Protein AF-0000000073560330 (afdb_homodimer)

pLDDT: mean 79.58, std 30.16, range [17.73, 98.88]

Solvent-accessible surface area (backbone atoms only — not comparable to full-atom values): 17113 Å² total; per-residue (Å²): 110,76,51,64,74,66,41,52,84,37,53,47,64,34,38,37,33,46,92,89,65,55,64,32,81,33,33,31,33,45,18,57,46,17,41,61,26,34,35,42,52,85,64,50,92,76,46,78,88,30,40,69,85,48,67,44,77,39,22,12,66,77,69,50,78,43,80,28,50,29,31,50,36,36,35,42,41,80,80,50,70,45,81,44,73,29,30,46,33,90,68,66,30,46,48,66,44,48,26,39,44,8,19,68,78,48,50,82,60,79,60,46,85,82,60,60,69,76,63,74,77,66,83,83,80,77,88,78,80,82,84,84,82,83,83,82,75,86,37,82,31,59,46,18,33,49,15,38,57,111,46,44,19,68,66,41,53,83,36,52,47,63,35,37,36,32,45,93,89,66,55,66,32,80,34,33,31,33,43,17,57,54,29,62,62,26,35,34,43,52,84,63,49,92,76,46,78,88,30,41,68,85,48,66,45,81,47,12,14,54,76,63,50,77,44,81,28,50,30,30,51,36,36,36,43,41,81,79,48,70,46,81,43,74,29,29,47,32,91,69,65,46,34,42,66,43,48,27,40,44,8,18,69,76,48,50,80,59,79,59,46,78,82,61,60,68,76,69,74,74,68,77,79,75,74,85,72,76,78,77,80,77,73,78,81,75,82,79,80,76,81,78,77,75,82,72,82,123

Secondary structure (DSSP, 8-state):
-PPPGGGGGGEEEEEEE-TTS-EEEEEEEE-TT-SS-EEEGGGTT--TTTEEEEEEEEE-TT--EEEEEEEEEEEEESS-EEEEEEEEES--SSTT--EEE-HHHHTT--S-TT-------PSPPP-----------------B-----/-PPPGGGGGGEEEEEEE-TTS-EEEEEEEE-TT-SS-EEEGGGTT--TTTEEEEEEEEE-TT--EEEEEEEEEEEEESS-EEEEEEEEES--SSTT--EEE-HHHHTT--S-TT--------S--------------------------

Nearest PDB structures (foldseek):
  6w6r-assembly1_A  TM=6.926E-01  e=2.715E-03  Human T-cell leukemia virus type I
  1fmb-assembly1_A  TM=6.866E-01  e=6.227E-03  Equine infectious anemia virus
  4ydg-assembly1_A  TM=6.290E-01  e=8.212E-03  Human T-cell lymphotrophic virus type 1 (strain ATK)
  4ydg-assembly1_B  TM=5.658E-01  e=3.388E-03  Human T-cell lymphotrophic virus type 1 (strain ATK)
  6w6r-assembly1_A  TM=6.926E-01  e=8.439E-04  Human T-cell leukemia virus type I

Sequence (298 aa):
MKAPSTYEPFLTDGIISVADGQSAPVRILRDTGAAQSFTLCELLPLSEKTATGSSVLVQGIEMGFIRVPLHRIFLKSDLVCGDVVVGVRSSFPIPSVNFILGNDIAGPKVWSRGEVLPEVIAAPPVPVGMDDGGQKFPDVFPASVVTREMKAPSTYEPFLTDGIISVADGQSAPVRILRDTGAAQSFTLCELLPLSEKTATGSSVLVQGIEMGFIRVPLHRIFLKSDLVCGDVVVGVRSSFPIPSVNFILGNDIAGPKVWSRGEVLPEVIAAPPVPVGMDDGGQKFPDVFPASVVTRE

Structure (mmCIF, N/CA/C/O backbone):
data_AF-0000000073560330-model_v1
#
loop_
_entity.id
_entity.type
_entity.pdbx_description
1 polymer 'Peptidase A2 domain-containing protein'
#
loop_
_atom_site.group_PDB
_atom_site.id
_atom_site.type_symbol
_atom_site.label_atom_id
_atom_site.label_alt_id
_atom_site.label_comp_id
_atom_site.label_asym_id
_atom_site.label_entity_id
_atom_site.label_seq_id
_atom_site.pdbx_PDB_ins_code
_atom_site.Cartn_x
_atom_site.Cartn_y
_atom_site.Cartn_z
_atom_site.occupancy
_atom_site.B_iso_or_equiv
_atom_site.auth_seq_id
_atom_site.auth_comp_id
_atom_site.auth_asym_id
_atom_site.auth_atom_id
_atom_site.pdbx_PDB_model_num
ATOM 1 N N . MET A 1 1 ? -5.074 0.939 -20.109 1 78.06 1 MET A N 1
ATOM 2 C CA . MET A 1 1 ? -4.719 2.168 -19.406 1 78.06 1 MET A CA 1
ATOM 3 C C . MET A 1 1 ? -3.463 1.967 -18.562 1 78.06 1 MET A C 1
ATOM 5 O O . MET A 1 1 ? -3.217 0.871 -18.062 1 78.06 1 MET A O 1
ATOM 9 N N . LYS A 1 2 ? -2.564 3.096 -18.531 1 89.81 2 LYS A N 1
ATOM 10 C CA . LYS A 1 2 ? -1.292 3.037 -17.812 1 89.81 2 LYS A CA 1
ATOM 11 C C . LYS A 1 2 ? -1.466 3.416 -16.344 1 89.81 2 LYS A C 1
ATOM 13 O O . LYS A 1 2 ? -2.318 4.242 -16.016 1 89.81 2 LYS A O 1
ATOM 18 N N . ALA A 1 3 ? -0.654 2.816 -15.516 1 90.69 3 ALA A N 1
ATOM 19 C CA . ALA A 1 3 ? -0.646 3.209 -14.109 1 90.69 3 ALA A CA 1
ATOM 20 C C . ALA A 1 3 ? -0.274 4.68 -13.953 1 90.69 3 ALA A C 1
ATOM 22 O O . ALA A 1 3 ? 0.567 5.199 -14.695 1 90.69 3 ALA A O 1
ATOM 23 N N . PRO A 1 4 ? -0.898 5.379 -13.008 1 93.06 4 PRO A N 1
ATOM 24 C CA . PRO A 1 4 ? -0.469 6.75 -12.734 1 93.06 4 PRO A CA 1
ATOM 25 C C . PRO A 1 4 ? 1.038 6.867 -12.516 1 93.06 4 PRO A C 1
ATOM 27 O O . PRO A 1 4 ? 1.653 5.965 -11.945 1 93.06 4 PRO A O 1
ATOM 30 N N . SER A 1 5 ? 1.629 7.957 -12.938 1 94.62 5 SER A N 1
ATOM 31 C CA . SER A 1 5 ? 3.07 8.18 -12.883 1 94.62 5 SER A CA 1
ATOM 32 C C . SER A 1 5 ? 3.588 8.109 -11.445 1 94.62 5 SER A C 1
ATOM 34 O O . SER A 1 5 ? 4.77 7.836 -11.227 1 94.62 5 SER A O 1
ATOM 36 N N . THR A 1 6 ? 2.756 8.273 -10.492 1 95.38 6 THR A N 1
ATOM 37 C CA . THR A 1 6 ? 3.135 8.281 -9.086 1 95.38 6 THR A CA 1
ATOM 38 C C . THR A 1 6 ? 3.643 6.91 -8.656 1 95.38 6 THR A C 1
ATOM 40 O O . THR A 1 6 ? 4.344 6.789 -7.648 1 95.38 6 THR A O 1
ATOM 43 N N . TYR A 1 7 ? 3.334 5.891 -9.445 1 97.56 7 TYR A N 1
ATOM 44 C CA . TYR A 1 7 ? 3.744 4.535 -9.102 1 97.56 7 TYR A CA 1
ATOM 45 C C . TYR A 1 7 ? 5.016 4.145 -9.852 1 97.56 7 TYR A C 1
ATOM 47 O O . TYR A 1 7 ? 5.633 3.123 -9.547 1 97.56 7 TYR A O 1
ATOM 55 N N . GLU A 1 8 ? 5.492 4.938 -10.773 1 97.12 8 GLU A N 1
ATOM 56 C CA . GLU A 1 8 ? 6.492 4.57 -11.773 1 97.12 8 GLU A CA 1
ATOM 57 C C . GLU A 1 8 ? 7.773 4.07 -11.117 1 97.12 8 GLU A C 1
ATOM 59 O O . GLU A 1 8 ? 8.344 3.062 -11.547 1 97.12 8 GLU A O 1
ATOM 64 N N . PRO A 1 9 ? 8.25 4.688 -10.031 1 96.25 9 PRO A N 1
ATOM 65 C CA . PRO A 1 9 ? 9.516 4.246 -9.438 1 96.25 9 PRO A CA 1
ATOM 66 C C . PRO A 1 9 ? 9.43 2.83 -8.867 1 96.25 9 PRO A C 1
ATOM 68 O O . PRO A 1 9 ? 10.461 2.223 -8.562 1 96.25 9 PRO A O 1
ATOM 71 N N . PHE A 1 10 ? 8.25 2.32 -8.734 1 97.44 10 PHE A N 1
ATOM 72 C CA . PHE A 1 10 ? 8.094 1.069 -8 1 97.44 10 PHE A CA 1
ATOM 73 C C . PHE A 1 10 ? 7.488 -0.007 -8.898 1 97.44 10 PHE A C 1
ATOM 75 O O . PHE A 1 10 ? 6.996 -1.024 -8.406 1 97.44 10 PHE A O 1
ATOM 82 N N . LEU A 1 11 ? 7.477 0.332 -10.195 1 97.94 11 LEU A N 1
ATOM 83 C CA . LEU A 1 11 ? 6.965 -0.608 -11.188 1 97.94 11 LEU A CA 1
ATOM 84 C C . LEU A 1 11 ? 8.102 -1.353 -11.875 1 97.94 11 LEU A C 1
ATOM 86 O O . LEU A 1 11 ? 9.102 -0.741 -12.266 1 97.94 11 LEU A O 1
ATOM 90 N N . THR A 1 12 ? 7.973 -2.666 -11.953 1 97.69 12 THR A N 1
ATOM 91 C CA . THR A 1 12 ? 8.898 -3.518 -12.695 1 97.69 12 THR A CA 1
ATOM 92 C C . THR A 1 12 ? 8.141 -4.594 -13.469 1 97.69 12 THR A C 1
ATOM 94 O O . THR A 1 12 ? 6.93 -4.754 -13.297 1 97.69 12 THR A O 1
ATOM 97 N N . ASP A 1 13 ? 8.852 -5.281 -14.297 1 98 13 ASP A N 1
ATOM 98 C CA . ASP A 1 13 ? 8.258 -6.379 -15.062 1 98 13 ASP A CA 1
ATOM 99 C C . ASP A 1 13 ? 8.734 -7.73 -14.531 1 98 13 ASP A C 1
ATOM 101 O O . ASP A 1 13 ? 9.789 -7.816 -13.898 1 98 13 ASP A O 1
ATOM 105 N N . GLY A 1 14 ? 7.926 -8.719 -14.734 1 98.5 14 GLY A N 1
ATOM 106 C CA . GLY A 1 14 ? 8.266 -10.086 -14.391 1 98.5 14 GLY A CA 1
ATOM 107 C C . GLY A 1 14 ? 7.441 -11.117 -15.148 1 98.5 14 GLY A C 1
ATOM 108 O O . GLY A 1 14 ? 6.758 -10.773 -16.109 1 98.5 14 GLY A O 1
ATOM 109 N N . ILE A 1 15 ? 7.648 -12.328 -14.797 1 98.75 15 ILE A N 1
ATOM 110 C CA . ILE A 1 15 ? 6.898 -13.445 -15.352 1 98.75 15 ILE A CA 1
ATOM 111 C C . ILE A 1 15 ? 6.395 -14.336 -14.219 1 98.75 15 ILE A C 1
ATOM 113 O O . ILE A 1 15 ? 7.125 -14.617 -13.266 1 98.75 15 ILE A O 1
ATOM 117 N N . ILE A 1 16 ? 5.117 -14.766 -14.344 1 98.81 16 ILE A N 1
ATOM 118 C CA . ILE A 1 16 ? 4.609 -15.773 -13.422 1 98.81 16 ILE A CA 1
ATOM 119 C C . ILE A 1 16 ? 4.258 -17.047 -14.195 1 98.81 16 ILE A C 1
ATOM 121 O O . ILE A 1 16 ? 3.949 -16.984 -15.383 1 98.81 16 ILE A O 1
ATOM 125 N N . SER A 1 17 ? 4.363 -18.141 -13.484 1 98.38 17 SER A N 1
ATOM 126 C CA . SER A 1 17 ? 4.055 -19.406 -14.133 1 98.38 17 SER A CA 1
ATOM 127 C C . SER A 1 17 ? 3.543 -20.438 -13.125 1 98.38 17 SER A C 1
ATOM 129 O O . SER A 1 17 ? 3.639 -20.219 -11.914 1 98.38 17 SER A O 1
ATOM 131 N N . VAL A 1 18 ? 2.891 -21.469 -13.664 1 97.12 18 VAL A N 1
ATOM 132 C CA . VAL A 1 18 ? 2.492 -22.641 -12.883 1 97.12 18 VAL A CA 1
ATOM 133 C C . VAL A 1 18 ? 3.172 -23.891 -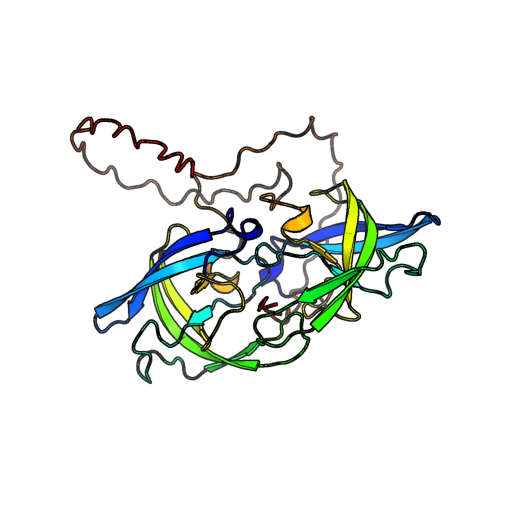13.438 1 97.12 18 VAL A C 1
ATOM 135 O O . VAL A 1 18 ? 3.797 -23.844 -14.5 1 97.12 18 VAL A O 1
ATOM 138 N N . ALA A 1 19 ? 3.174 -24.953 -12.711 1 87.88 19 ALA A N 1
ATOM 139 C CA . ALA A 1 19 ? 3.889 -26.188 -13.008 1 87.88 19 ALA A CA 1
ATOM 140 C C . ALA A 1 19 ? 3.479 -26.75 -14.367 1 87.88 19 ALA A C 1
ATOM 142 O O . ALA A 1 19 ? 4.281 -27.375 -15.055 1 87.88 19 ALA A O 1
ATOM 143 N N . ASP A 1 20 ? 2.35 -26.5 -14.867 1 82.31 20 ASP A N 1
ATOM 144 C CA . ASP A 1 20 ? 1.896 -27.062 -16.125 1 82.31 20 ASP A CA 1
ATOM 145 C C . ASP A 1 20 ? 2.494 -26.312 -17.312 1 82.31 20 ASP A C 1
ATOM 147 O O . ASP A 1 20 ? 2.156 -26.578 -18.469 1 82.31 20 ASP A O 1
ATOM 151 N N . GLY A 1 21 ? 3.316 -25.406 -16.953 1 81.75 21 GLY A N 1
ATOM 152 C CA . GLY A 1 21 ? 4.121 -24.766 -17.984 1 81.75 21 GLY A CA 1
ATOM 153 C C . GLY A 1 21 ? 3.51 -23.484 -18.516 1 81.75 21 GLY A C 1
ATOM 154 O O . GLY A 1 21 ? 4.113 -22.797 -19.344 1 81.75 21 GLY A O 1
ATOM 155 N N . GLN A 1 22 ? 2.375 -23.109 -18.125 1 94.62 22 GLN A N 1
ATOM 156 C CA . GLN A 1 22 ? 1.812 -21.844 -18.578 1 94.62 22 GLN A CA 1
ATOM 157 C C . GLN A 1 22 ? 2.428 -20.672 -17.844 1 94.62 22 GLN A C 1
ATOM 159 O O . GLN A 1 22 ? 2.664 -20.75 -16.625 1 94.62 22 GLN A O 1
ATOM 164 N N . SER A 1 23 ? 2.766 -19.672 -18.641 1 98.12 23 SER A N 1
ATOM 165 C CA . SER A 1 23 ? 3.373 -18.469 -18.062 1 98.12 23 SER A CA 1
ATOM 166 C C . SER A 1 23 ? 2.684 -17.203 -18.578 1 98.12 23 SER A C 1
ATOM 168 O O . SER A 1 23 ? 1.976 -17.234 -19.578 1 98.12 23 SER A O 1
ATOM 170 N N . ALA A 1 24 ? 2.803 -16.156 -17.781 1 98.5 24 ALA A N 1
ATOM 171 C CA . ALA A 1 24 ? 2.24 -14.867 -18.156 1 98.5 24 ALA A CA 1
ATOM 172 C C . ALA A 1 24 ? 3.15 -13.727 -17.719 1 98.5 24 ALA A C 1
ATOM 174 O O . ALA A 1 24 ? 3.707 -13.758 -16.609 1 98.5 24 ALA A O 1
ATOM 175 N N . PRO A 1 25 ? 3.383 -12.789 -18.625 1 98.62 25 PRO A N 1
ATOM 176 C CA . PRO A 1 25 ? 4.062 -11.57 -18.188 1 98.62 25 PRO A CA 1
ATOM 177 C C . PRO A 1 25 ? 3.238 -10.773 -17.172 1 98.62 25 PRO A C 1
ATOM 179 O O . PRO A 1 25 ? 2.008 -10.766 -17.25 1 98.62 25 PRO A O 1
ATOM 182 N N . VAL A 1 26 ? 3.943 -10.156 -16.25 1 98.75 26 VAL A N 1
ATOM 183 C CA . VAL A 1 26 ? 3.236 -9.328 -15.281 1 98.75 26 VAL A CA 1
ATOM 184 C C . VAL A 1 26 ? 3.943 -7.984 -15.141 1 98.75 26 VAL A C 1
ATOM 186 O O . VAL A 1 26 ? 5.164 -7.895 -15.297 1 98.75 26 VAL A O 1
ATOM 189 N N . ARG A 1 27 ? 3.08 -6.969 -14.914 1 98.69 27 ARG A N 1
ATOM 190 C CA . ARG A 1 27 ? 3.529 -5.672 -14.422 1 98.69 27 ARG A CA 1
ATOM 191 C C . ARG A 1 27 ? 3.414 -5.598 -12.906 1 98.69 27 ARG A C 1
ATOM 193 O O . ARG A 1 27 ? 2.311 -5.645 -12.359 1 98.69 27 ARG A O 1
ATOM 200 N N . ILE A 1 28 ? 4.609 -5.461 -12.258 1 98.75 28 ILE A N 1
ATOM 201 C CA . ILE A 1 28 ? 4.695 -5.645 -10.812 1 98.75 28 ILE A CA 1
ATOM 202 C C . ILE A 1 28 ? 4.762 -4.285 -10.125 1 98.75 28 ILE A C 1
ATOM 204 O O . ILE A 1 28 ? 5.578 -3.436 -10.484 1 98.75 28 ILE A O 1
ATOM 208 N N . LEU A 1 29 ? 3.891 -4.078 -9.172 1 98.69 29 LEU A N 1
ATOM 209 C CA . LEU A 1 29 ? 4.027 -2.975 -8.227 1 98.69 29 LEU A CA 1
ATOM 210 C C . LEU A 1 29 ? 4.621 -3.459 -6.906 1 98.69 29 LEU A C 1
ATOM 212 O O . LEU A 1 29 ? 4.031 -4.305 -6.227 1 98.69 29 LEU A O 1
ATOM 216 N N . ARG A 1 30 ? 5.84 -2.953 -6.555 1 98.69 30 ARG A N 1
ATOM 217 C CA . ARG A 1 30 ? 6.344 -3.143 -5.199 1 98.69 30 ARG A CA 1
ATOM 218 C C . ARG A 1 30 ? 5.574 -2.279 -4.203 1 98.69 30 ARG A C 1
ATOM 220 O O . ARG A 1 30 ? 5.613 -1.051 -4.281 1 98.69 30 ARG A O 1
ATOM 227 N N . ASP A 1 31 ? 4.824 -2.912 -3.348 1 98.56 31 ASP A N 1
ATOM 228 C CA . ASP A 1 31 ? 3.938 -2.217 -2.418 1 98.56 31 ASP A CA 1
ATOM 229 C C . ASP A 1 31 ? 4.379 -2.432 -0.973 1 98.56 31 ASP A C 1
ATOM 231 O O . ASP A 1 31 ? 4.047 -3.445 -0.359 1 98.56 31 ASP A O 1
ATOM 235 N N . THR A 1 32 ? 5.039 -1.42 -0.409 1 98.44 32 THR A N 1
ATOM 236 C CA . THR A 1 32 ? 5.555 -1.517 0.952 1 98.44 32 THR A CA 1
ATOM 237 C C . THR A 1 32 ? 4.426 -1.389 1.97 1 98.44 32 THR A C 1
ATOM 239 O O . THR A 1 32 ? 4.621 -1.658 3.156 1 98.44 32 THR A O 1
ATOM 242 N N . GLY A 1 33 ? 3.215 -1.094 1.542 1 98.31 33 GLY A N 1
ATOM 243 C CA . GLY A 1 33 ? 2.041 -1.049 2.4 1 98.31 33 GLY A CA 1
ATOM 244 C C . GLY A 1 33 ? 1.231 -2.332 2.373 1 98.31 33 GLY A C 1
ATOM 245 O O . GLY A 1 33 ? 0.218 -2.447 3.064 1 98.31 33 GLY A O 1
ATOM 246 N N . ALA A 1 34 ? 1.658 -3.258 1.648 1 98.25 34 ALA A N 1
ATOM 247 C CA . ALA A 1 34 ? 0.953 -4.531 1.54 1 98.25 34 ALA A CA 1
ATOM 248 C C . ALA A 1 34 ? 1.689 -5.633 2.299 1 98.25 34 ALA A C 1
ATOM 250 O O . ALA A 1 34 ? 2.842 -5.945 1.988 1 98.25 34 ALA A O 1
ATOM 251 N N . ALA A 1 35 ? 1.02 -6.234 3.242 1 97.75 35 ALA A N 1
ATOM 252 C CA . ALA A 1 35 ? 1.578 -7.375 3.963 1 97.75 35 ALA A CA 1
ATOM 253 C C . ALA A 1 35 ? 1.532 -8.641 3.109 1 97.75 35 ALA A C 1
ATOM 255 O O . ALA A 1 35 ? 2.318 -9.562 3.318 1 97.75 35 ALA A O 1
ATOM 256 N N . GLN A 1 36 ? 0.634 -8.703 2.18 1 97.75 36 GLN A N 1
ATOM 257 C CA . GLN A 1 36 ? 0.333 -9.844 1.323 1 97.75 36 GLN A CA 1
ATOM 258 C C . GLN A 1 36 ? 0.493 -9.484 -0.151 1 97.75 36 GLN A C 1
ATOM 260 O O . GLN A 1 36 ? 0.094 -8.398 -0.577 1 97.75 36 GLN A O 1
ATOM 265 N N . SER A 1 37 ? 1.067 -10.398 -0.94 1 98.81 37 SER A N 1
ATOM 266 C CA . SER A 1 37 ? 1.167 -10.25 -2.389 1 98.81 37 SER A CA 1
ATOM 267 C C . SER A 1 37 ? -0.081 -10.781 -3.086 1 98.81 37 SER A C 1
ATOM 269 O O . SER A 1 37 ? -0.768 -11.656 -2.559 1 98.81 37 SER A O 1
ATOM 271 N N . PHE A 1 38 ? -0.308 -10.211 -4.312 1 98.81 38 PHE A N 1
ATOM 272 C CA . PHE A 1 38 ? -1.523 -10.555 -5.039 1 98.81 38 PHE A CA 1
ATOM 273 C C . PHE A 1 38 ? -1.246 -10.68 -6.535 1 98.81 38 PHE A C 1
ATOM 275 O O . PHE A 1 38 ? -0.377 -9.984 -7.07 1 98.81 38 PHE A O 1
ATOM 282 N N . THR A 1 39 ? -1.988 -11.562 -7.184 1 98.75 39 THR A N 1
ATOM 283 C CA . THR A 1 39 ? -2.064 -11.594 -8.641 1 98.75 39 THR A CA 1
ATOM 284 C C . THR A 1 39 ? -3.514 -11.734 -9.102 1 98.75 39 THR A C 1
ATOM 286 O O . THR A 1 39 ? -4.426 -11.82 -8.281 1 98.75 39 THR A O 1
ATOM 289 N N . LEU A 1 40 ? -3.67 -11.664 -10.359 1 98.62 40 LEU A N 1
ATOM 290 C CA . LEU A 1 40 ? -5.008 -11.742 -10.93 1 98.62 40 LEU A CA 1
ATOM 291 C C . LEU A 1 40 ? -5.332 -13.172 -11.359 1 98.62 40 LEU A C 1
ATOM 293 O O . LEU A 1 40 ? -4.465 -13.883 -11.875 1 98.62 40 LEU A O 1
ATOM 297 N N . CYS A 1 41 ? -6.531 -13.516 -11.234 1 97.44 41 CYS A N 1
ATOM 298 C CA . CYS A 1 41 ? -6.941 -14.898 -11.445 1 97.44 41 CYS A CA 1
ATOM 299 C C . CYS A 1 41 ? -6.895 -15.258 -12.93 1 97.44 41 CYS A C 1
ATOM 301 O O . CYS A 1 41 ? -6.746 -16.422 -13.281 1 97.44 41 CYS A O 1
ATOM 303 N N . GLU A 1 42 ? -6.965 -14.297 -13.773 1 97.31 42 GLU A N 1
ATOM 304 C CA . GLU A 1 42 ? -7.109 -14.578 -15.203 1 97.31 42 GLU A CA 1
ATOM 305 C C . GLU A 1 42 ? -5.758 -14.852 -15.852 1 97.31 42 GLU A C 1
ATOM 307 O O . GLU A 1 42 ? -5.691 -15.328 -16.984 1 97.31 42 GLU A O 1
ATOM 312 N N . LEU A 1 43 ? -4.711 -14.625 -15.203 1 97.81 43 LEU A N 1
ATOM 313 C CA . LEU A 1 43 ? -3.395 -14.625 -15.828 1 97.81 43 LEU A CA 1
ATOM 314 C C . LEU A 1 43 ? -2.869 -16.047 -15.984 1 97.81 43 LEU A C 1
ATOM 316 O O . LEU A 1 43 ? -2.037 -16.312 -16.859 1 97.81 43 LEU A O 1
ATOM 320 N N . LEU A 1 44 ? -3.262 -16.922 -15.102 1 97.69 44 LEU A N 1
ATOM 321 C CA . LEU A 1 44 ? -2.836 -18.312 -15.102 1 97.69 44 LEU A CA 1
ATOM 322 C C . LEU A 1 44 ? -4.027 -19.25 -14.906 1 97.69 44 LEU A C 1
ATOM 324 O O . LEU A 1 44 ? -5.055 -18.844 -14.359 1 97.69 44 LEU A O 1
ATOM 328 N N . PRO A 1 45 ? -3.883 -20.5 -15.367 1 96.06 45 PRO A N 1
ATOM 329 C CA . PRO A 1 45 ? -4.949 -21.469 -15.094 1 96.06 45 PRO A CA 1
ATOM 330 C C . PRO A 1 45 ? -4.934 -21.969 -13.648 1 96.06 45 PRO A C 1
ATOM 332 O O . PRO A 1 45 ? -4.605 -23.125 -13.398 1 96.06 45 PRO A O 1
ATOM 335 N N . LEU A 1 46 ? -5.301 -21.141 -12.742 1 96.25 46 LEU A N 1
ATOM 336 C CA . LEU A 1 46 ? -5.336 -21.484 -11.328 1 96.25 46 LEU A CA 1
ATOM 337 C C . LEU A 1 46 ? -6.434 -22.5 -11.039 1 96.25 46 LEU A C 1
ATOM 339 O O . LEU A 1 46 ? -7.543 -22.391 -11.57 1 96.25 46 LEU A O 1
ATOM 343 N N . SER A 1 47 ? -6.062 -23.5 -10.305 1 94.75 47 SER A N 1
ATOM 344 C CA . SER A 1 47 ? -6.957 -24.609 -10.008 1 94.75 47 SER A CA 1
ATOM 345 C C . SER A 1 47 ? -6.66 -25.203 -8.633 1 94.75 47 SER A C 1
ATOM 347 O O . SER A 1 47 ? -5.984 -24.578 -7.812 1 94.75 47 SER A O 1
ATOM 349 N N . GLU A 1 48 ? -7.219 -26.375 -8.344 1 95.38 48 GLU A N 1
ATOM 350 C CA . GLU A 1 48 ? -6.949 -27.094 -7.098 1 95.38 48 GLU A CA 1
ATOM 351 C C . GLU A 1 48 ? -5.469 -27.422 -6.965 1 95.38 48 GLU A C 1
ATOM 353 O O . GLU A 1 48 ? -4.941 -27.5 -5.852 1 95.38 48 GLU A O 1
ATOM 358 N N . LYS A 1 49 ? -4.848 -27.562 -8.109 1 94.94 49 LYS A N 1
ATOM 359 C CA . LYS A 1 49 ? -3.436 -27.938 -8.117 1 94.94 49 LYS A CA 1
ATOM 360 C C . LYS A 1 49 ? -2.562 -26.797 -7.586 1 94.94 49 LYS A C 1
ATOM 362 O O . LYS A 1 49 ? -1.505 -27.031 -7.004 1 94.94 49 LYS A O 1
ATOM 367 N N . THR A 1 50 ? -3.01 -25.547 -7.82 1 97 50 THR A N 1
ATOM 368 C CA . THR A 1 50 ? -2.232 -24.391 -7.395 1 97 50 THR A CA 1
ATOM 369 C C . THR A 1 50 ? -2.748 -23.844 -6.062 1 97 50 THR A C 1
ATOM 371 O O . THR A 1 50 ? -2.072 -23.062 -5.398 1 97 50 THR A O 1
ATOM 374 N N . ALA A 1 51 ? -4.02 -24.281 -5.695 1 98 51 ALA A N 1
ATOM 375 C CA . ALA A 1 51 ? -4.629 -23.797 -4.461 1 98 51 ALA A CA 1
ATOM 376 C C . ALA A 1 51 ? -3.877 -24.312 -3.236 1 98 51 ALA A C 1
ATOM 378 O O . ALA A 1 51 ? -3.473 -25.469 -3.193 1 98 51 ALA A O 1
ATOM 379 N N . THR A 1 52 ? -3.668 -23.438 -2.256 1 98.06 52 THR A N 1
ATOM 380 C CA . THR A 1 52 ? -3.061 -23.875 -1.002 1 98.06 52 THR A CA 1
ATOM 381 C C . THR A 1 52 ? -4.113 -24.453 -0.064 1 98.06 52 THR A C 1
ATOM 383 O O . THR A 1 52 ? -3.779 -25.125 0.917 1 98.06 52 THR A O 1
ATOM 386 N N . GLY A 1 53 ? -5.371 -24.109 -0.34 1 97.88 53 GLY A N 1
ATOM 387 C CA . GLY A 1 53 ? -6.461 -2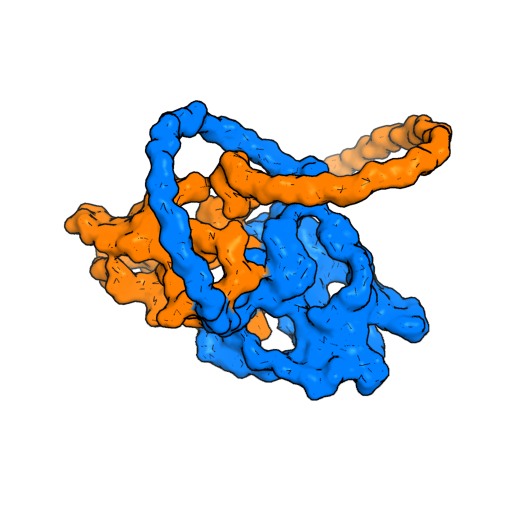4.469 0.557 1 97.88 53 GLY A CA 1
ATOM 388 C C . GLY A 1 53 ? -6.727 -23.422 1.618 1 97.88 53 GLY A C 1
ATOM 389 O O . GLY A 1 53 ? -7.684 -23.531 2.389 1 97.88 53 GLY A O 1
ATOM 390 N N . SER A 1 54 ? -5.926 -22.422 1.686 1 97.81 54 SER A N 1
ATOM 391 C CA . SER A 1 54 ? -6.059 -21.359 2.668 1 97.81 54 SER A CA 1
ATOM 392 C C . SER A 1 54 ? -6.477 -20.047 2.006 1 97.81 54 SER A C 1
ATOM 394 O O . SER A 1 54 ? -6.344 -19.891 0.791 1 97.81 54 SER A O 1
ATOM 396 N N . SER A 1 55 ? -7.117 -19.219 2.824 1 98.19 55 SER A N 1
ATOM 397 C CA . SER A 1 55 ? -7.461 -17.859 2.445 1 98.19 55 SER A CA 1
ATOM 398 C C . SER A 1 55 ? -7.027 -16.859 3.512 1 98.19 55 SER A C 1
ATOM 400 O O . SER A 1 55 ? -6.758 -17.234 4.652 1 98.19 55 SER A O 1
ATOM 402 N N . VAL A 1 56 ? -6.902 -15.688 3.061 1 97.81 56 VAL A N 1
ATOM 403 C CA . VAL A 1 56 ? -6.586 -14.625 4.008 1 97.81 56 VAL A CA 1
ATOM 404 C C . VAL A 1 56 ? -7.684 -13.562 3.979 1 97.81 56 VAL A C 1
ATOM 406 O O . VAL A 1 56 ? -8.312 -13.336 2.941 1 97.81 56 VAL A O 1
ATOM 409 N N . LEU A 1 57 ? -7.91 -12.992 5.176 1 97.44 57 LEU A N 1
ATOM 410 C CA . LEU A 1 57 ? -8.727 -11.781 5.246 1 97.44 57 LEU A CA 1
ATOM 411 C C . LEU A 1 57 ? -7.879 -10.531 5.035 1 97.44 57 LEU A C 1
ATOM 413 O O . LEU A 1 57 ? -6.895 -10.32 5.75 1 97.44 57 LEU A O 1
ATOM 417 N N . VAL A 1 58 ? -8.258 -9.797 4.039 1 96.69 58 VAL A N 1
ATOM 418 C CA . VAL A 1 58 ? -7.504 -8.602 3.68 1 96.69 58 VAL A CA 1
ATOM 419 C C . VAL A 1 58 ? -8.336 -7.359 3.977 1 96.69 58 VAL A C 1
ATOM 421 O O . VAL A 1 58 ? -9.516 -7.297 3.627 1 96.69 58 VAL A O 1
ATOM 424 N N . GLN A 1 59 ? -7.699 -6.414 4.629 1 96.69 59 GLN A N 1
ATOM 425 C CA . GLN A 1 59 ? -8.32 -5.125 4.914 1 96.69 59 GLN A CA 1
ATOM 426 C C . GLN A 1 59 ? -7.539 -3.982 4.266 1 96.69 59 GLN A C 1
ATOM 428 O O . GLN A 1 59 ? -6.324 -3.877 4.438 1 96.69 59 GLN A O 1
ATOM 433 N N . GLY A 1 60 ? -8.227 -3.217 3.463 1 95.62 60 GLY A N 1
ATOM 434 C CA . GLY A 1 60 ? -7.621 -2.041 2.855 1 95.62 60 GLY A CA 1
ATOM 435 C C . GLY A 1 60 ? -8.102 -0.739 3.467 1 95.62 60 GLY A C 1
ATOM 436 O O . GLY A 1 60 ? -8.695 -0.737 4.547 1 95.62 60 GLY A O 1
ATOM 437 N N . ILE A 1 61 ? -7.828 0.331 2.814 1 96.31 61 ILE A N 1
ATOM 438 C CA . ILE A 1 61 ? -8.047 1.691 3.293 1 96.31 61 ILE A CA 1
ATOM 439 C C . ILE A 1 61 ? -9.547 1.951 3.436 1 96.31 61 ILE A C 1
ATOM 441 O O . ILE A 1 61 ? -9.953 2.883 4.133 1 96.31 61 ILE A O 1
ATOM 445 N N . GLU A 1 62 ? -10.344 1.085 2.779 1 95.44 62 GLU A N 1
ATOM 446 C CA . GLU A 1 62 ? -11.797 1.227 2.818 1 95.44 62 GLU A CA 1
ATOM 447 C C . GLU A 1 62 ? -12.367 0.655 4.109 1 95.44 62 GLU A C 1
ATOM 449 O O . GLU A 1 62 ? -13.539 0.876 4.426 1 95.44 62 GLU A O 1
ATOM 454 N N . MET A 1 63 ? -11.656 -0.072 4.77 1 95.25 63 MET A N 1
ATOM 455 C CA . MET A 1 63 ? -11.93 -0.603 6.102 1 95.25 63 MET A CA 1
ATOM 456 C C . MET A 1 63 ? -12.922 -1.756 6.035 1 95.25 63 MET A C 1
ATOM 458 O O . MET A 1 63 ? -13.453 -2.188 7.059 1 95.25 63 MET A O 1
ATOM 462 N N . GLY A 1 64 ? -13.211 -2.207 4.824 1 94.25 64 GLY A N 1
ATOM 463 C CA . GLY A 1 64 ? -13.891 -3.482 4.668 1 94.25 64 GLY A CA 1
ATOM 464 C C . GLY A 1 64 ? -12.938 -4.664 4.621 1 94.25 64 GLY A C 1
ATOM 465 O O . GLY A 1 64 ? -11.719 -4.484 4.641 1 94.25 64 GLY A O 1
ATOM 466 N N . PHE A 1 65 ? -13.578 -5.828 4.59 1 94.81 65 PHE A N 1
ATOM 467 C CA . PHE A 1 65 ? -12.797 -7.055 4.504 1 94.81 65 PHE A CA 1
ATOM 468 C C . PHE A 1 65 ? -13.164 -7.844 3.254 1 94.81 65 PHE A C 1
ATOM 470 O O . PHE A 1 65 ? -14.328 -7.887 2.861 1 94.81 65 PHE A O 1
ATOM 477 N N . ILE A 1 66 ? -12.125 -8.422 2.703 1 95.56 66 ILE A N 1
ATOM 478 C CA . ILE A 1 66 ? -12.367 -9.398 1.646 1 95.56 66 ILE A CA 1
ATOM 479 C C . ILE A 1 66 ? -11.578 -10.68 1.929 1 95.56 66 ILE A C 1
ATOM 481 O O . ILE A 1 66 ? -10.469 -10.617 2.459 1 95.56 66 ILE A O 1
ATOM 485 N N . ARG A 1 67 ? -12.203 -11.781 1.685 1 97.88 67 ARG A N 1
ATOM 486 C CA . ARG A 1 67 ? -11.508 -13.062 1.755 1 97.88 67 ARG A CA 1
ATOM 487 C C . ARG A 1 67 ? -10.828 -13.391 0.428 1 97.88 67 ARG A C 1
ATOM 489 O O . ARG A 1 67 ? -11.477 -13.391 -0.621 1 97.88 67 ARG A O 1
ATOM 496 N N . VAL A 1 68 ? -9.602 -13.711 0.454 1 98.25 68 VAL A N 1
ATOM 497 C CA . VAL A 1 68 ? -8.812 -13.906 -0.762 1 98.25 68 VAL A CA 1
ATOM 498 C C . VAL A 1 68 ? -8.164 -15.289 -0.74 1 98.25 68 VAL A C 1
ATOM 500 O O . VAL A 1 68 ? -7.398 -15.609 0.175 1 98.25 68 VAL A O 1
ATOM 503 N N . PRO A 1 69 ? -8.477 -16.156 -1.735 1 98.69 69 PRO A N 1
ATOM 504 C CA . PRO A 1 69 ? -7.809 -17.453 -1.79 1 98.69 69 PRO A CA 1
ATOM 505 C C . PRO A 1 69 ? -6.324 -17.344 -2.127 1 98.69 69 PRO A C 1
ATOM 507 O O . PRO A 1 69 ? -5.922 -16.422 -2.855 1 98.69 69 PRO A O 1
ATOM 510 N N . LEU A 1 70 ? -5.523 -18.266 -1.593 1 98.81 70 LEU A N 1
ATOM 511 C CA . LEU A 1 70 ? -4.078 -18.281 -1.805 1 98.81 70 LEU A CA 1
ATOM 512 C C . LEU A 1 70 ? -3.688 -19.391 -2.775 1 98.81 70 LEU A C 1
ATOM 514 O O . LEU A 1 70 ? -4.238 -20.5 -2.719 1 98.81 70 LEU A O 1
ATOM 518 N N . HIS A 1 71 ? -2.824 -19.109 -3.676 1 98.75 71 HIS A N 1
ATOM 519 C CA . HIS A 1 71 ? -2.316 -20.062 -4.648 1 98.75 71 HIS A CA 1
ATOM 520 C C . HIS A 1 71 ? -0.792 -20.031 -4.703 1 98.75 71 HIS A C 1
ATOM 522 O O . HIS A 1 71 ? -0.176 -19 -4.438 1 98.75 71 HIS A O 1
ATOM 528 N N . ARG A 1 72 ? -0.209 -21.125 -5.016 1 98.31 72 ARG A N 1
ATOM 529 C CA . ARG A 1 72 ? 1.229 -21.234 -5.238 1 98.31 72 ARG A CA 1
ATOM 530 C C . ARG A 1 72 ? 1.569 -21.062 -6.715 1 98.31 72 ARG A C 1
ATOM 532 O O . ARG A 1 72 ? 0.977 -21.719 -7.574 1 98.31 72 ARG A O 1
ATOM 539 N N . ILE A 1 73 ? 2.482 -20.172 -6.988 1 98.44 73 ILE A N 1
ATOM 540 C CA . ILE A 1 73 ? 2.953 -19.938 -8.352 1 98.44 73 ILE A CA 1
ATOM 541 C C . ILE A 1 73 ? 4.465 -19.719 -8.344 1 98.44 73 ILE A C 1
ATOM 543 O O . ILE A 1 73 ? 5.078 -19.625 -7.273 1 98.44 73 ILE A O 1
ATOM 547 N N . PHE A 1 74 ? 5.027 -19.703 -9.508 1 98.44 74 PHE A N 1
ATOM 548 C CA . PHE A 1 74 ? 6.43 -19.328 -9.656 1 98.44 74 PHE A CA 1
ATOM 549 C C . PHE A 1 74 ? 6.562 -17.891 -10.148 1 98.44 74 PHE A C 1
ATOM 551 O O . PHE A 1 74 ? 5.887 -17.484 -11.102 1 98.44 74 PHE A O 1
ATOM 558 N N . LEU A 1 75 ? 7.387 -17.125 -9.461 1 98.69 75 LEU A N 1
ATOM 559 C CA . LEU A 1 75 ? 7.645 -15.727 -9.82 1 98.69 75 LEU A CA 1
ATOM 560 C C . LEU A 1 75 ? 9.086 -15.539 -10.273 1 98.69 75 LEU A C 1
ATOM 562 O O . LEU A 1 75 ? 10.016 -15.969 -9.586 1 98.69 75 LEU A O 1
ATOM 566 N N . LYS A 1 76 ? 9.227 -14.977 -11.406 1 98.19 76 LYS A N 1
ATOM 567 C CA . LYS A 1 76 ? 10.516 -14.484 -11.891 1 98.19 76 LYS A CA 1
ATOM 568 C C . LYS A 1 76 ? 10.516 -12.969 -12.008 1 98.19 76 LYS A C 1
ATOM 570 O O . LYS A 1 76 ? 9.82 -12.406 -12.859 1 98.19 76 LYS A O 1
ATOM 575 N N . SER A 1 77 ? 11.242 -12.297 -11.18 1 97.62 77 SER A N 1
ATOM 576 C CA . SER A 1 77 ? 11.406 -10.852 -11.203 1 97.62 77 SER A CA 1
ATOM 577 C C . SER A 1 77 ? 12.812 -10.453 -10.758 1 97.62 77 SER A C 1
ATOM 579 O O . SER A 1 77 ? 13.602 -11.297 -10.344 1 97.62 77 SER A O 1
ATOM 581 N N . ASP A 1 78 ? 13.039 -9.117 -10.883 1 93.81 78 ASP A N 1
ATOM 582 C CA . ASP A 1 78 ? 14.336 -8.609 -10.461 1 93.81 78 ASP A CA 1
ATOM 583 C C . ASP A 1 78 ? 14.5 -8.703 -8.945 1 93.81 78 ASP A C 1
ATOM 585 O O . ASP A 1 78 ? 15.609 -8.891 -8.445 1 93.81 78 ASP A O 1
ATOM 589 N N . LEU A 1 79 ? 13.406 -8.68 -8.219 1 94.56 79 LEU A N 1
ATOM 590 C CA . LEU A 1 79 ? 13.469 -8.641 -6.758 1 94.56 79 LEU A CA 1
ATOM 591 C C . LEU A 1 79 ? 13.414 -10.047 -6.176 1 94.56 79 LEU A C 1
ATOM 593 O O . LEU A 1 79 ? 14.07 -10.336 -5.172 1 94.56 79 LEU A O 1
ATOM 597 N N . VAL A 1 80 ? 12.625 -10.852 -6.801 1 96.31 80 VAL A N 1
ATOM 598 C CA . VAL A 1 80 ? 12.383 -12.18 -6.254 1 96.31 80 VAL A CA 1
ATOM 599 C C . VAL A 1 80 ? 12.25 -13.188 -7.391 1 96.31 80 VAL A C 1
ATOM 601 O O . VAL A 1 80 ? 11.602 -12.914 -8.406 1 96.31 80 VAL A O 1
ATOM 604 N N . CYS A 1 81 ? 12.828 -14.281 -7.273 1 97.56 81 CYS A N 1
ATOM 605 C CA . CYS A 1 81 ? 12.672 -15.43 -8.164 1 97.56 81 CYS A CA 1
ATOM 606 C C . CYS A 1 81 ? 12.477 -16.719 -7.375 1 97.56 81 CYS A C 1
ATOM 608 O O . CYS A 1 81 ? 13.32 -17.078 -6.547 1 97.56 81 CYS A O 1
ATOM 610 N N . GLY A 1 82 ? 11.312 -17.406 -7.711 1 97.81 82 GLY A N 1
ATOM 611 C CA . GLY A 1 82 ? 11.062 -18.656 -7.023 1 97.81 82 GLY A CA 1
ATOM 612 C C . GLY A 1 82 ? 9.586 -18.906 -6.77 1 97.81 82 GLY A C 1
ATOM 613 O O . GLY A 1 82 ? 8.727 -18.172 -7.266 1 97.81 82 GLY A O 1
ATOM 614 N N . ASP A 1 83 ? 9.32 -20.016 -6.043 1 97.81 83 ASP A N 1
ATOM 615 C CA . ASP A 1 83 ? 7.953 -20.344 -5.645 1 97.81 83 ASP A CA 1
ATOM 616 C C . ASP A 1 83 ? 7.438 -19.375 -4.594 1 97.81 83 ASP A C 1
ATOM 618 O O . ASP A 1 83 ? 8.117 -19.109 -3.598 1 97.81 83 ASP A O 1
ATOM 622 N N . VAL A 1 84 ? 6.258 -18.922 -4.879 1 98.62 84 VAL A N 1
ATOM 623 C CA . VAL A 1 84 ? 5.652 -17.984 -3.93 1 98.62 84 VAL A CA 1
ATOM 624 C C . VAL A 1 84 ? 4.176 -18.328 -3.748 1 98.62 84 VAL A C 1
ATOM 626 O O . VAL A 1 84 ? 3.58 -19.016 -4.578 1 98.62 84 VAL A O 1
ATOM 629 N N . VAL A 1 85 ? 3.629 -17.891 -2.623 1 98.75 85 VAL A N 1
ATOM 630 C CA . VAL A 1 85 ? 2.197 -17.953 -2.357 1 98.75 85 VAL A CA 1
ATOM 631 C C . VAL A 1 85 ? 1.59 -16.562 -2.428 1 98.75 85 VAL A C 1
ATOM 633 O O . VAL A 1 85 ? 2.062 -15.633 -1.761 1 98.75 85 VAL A O 1
ATOM 636 N N . VAL A 1 86 ? 0.559 -16.484 -3.281 1 98.88 86 VAL A N 1
ATOM 637 C CA . VAL A 1 86 ? -0.02 -15.164 -3.506 1 98.88 86 VAL A CA 1
ATOM 638 C C . VAL A 1 86 ? -1.538 -15.234 -3.354 1 98.88 86 VAL A C 1
ATOM 640 O O . VAL A 1 86 ? -2.146 -16.281 -3.6 1 98.88 86 VAL A O 1
ATOM 643 N N . GLY A 1 87 ? -2.104 -14.109 -2.885 1 98.81 87 GLY A N 1
ATOM 644 C CA . GLY A 1 87 ? -3.547 -13.953 -2.975 1 98.81 87 GLY A CA 1
ATOM 645 C C . GLY A 1 87 ? -4.031 -13.711 -4.391 1 98.81 87 GLY A C 1
ATOM 646 O O . GLY A 1 87 ? -3.369 -13.016 -5.172 1 98.81 87 GLY A O 1
ATOM 647 N N . VAL A 1 88 ? -5.23 -14.164 -4.648 1 98.75 88 VAL A N 1
ATOM 648 C CA . VAL A 1 88 ? -5.746 -14.062 -6.012 1 98.75 88 VAL A CA 1
ATOM 649 C C . VAL A 1 88 ? -7.008 -13.211 -6.027 1 98.75 88 VAL A C 1
ATOM 651 O O . VAL A 1 88 ? -7.949 -13.469 -5.273 1 98.75 88 VAL A O 1
ATOM 654 N N . ARG A 1 89 ? -6.973 -12.211 -6.871 1 98.5 89 ARG A N 1
ATOM 655 C CA . ARG A 1 89 ? -8.102 -11.305 -7.047 1 98.5 89 ARG A CA 1
ATOM 656 C C . ARG A 1 89 ? -8.547 -11.266 -8.508 1 98.5 89 ARG A C 1
ATOM 658 O O . ARG A 1 89 ? -7.797 -11.648 -9.398 1 98.5 89 ARG A O 1
ATOM 665 N N . SER A 1 90 ? -9.766 -10.789 -8.656 1 97.81 90 SER A N 1
ATOM 666 C CA . SER A 1 90 ? -10.273 -10.656 -10.016 1 97.81 90 SER A CA 1
ATOM 667 C C . SER A 1 90 ? -9.883 -9.32 -10.625 1 97.81 90 SER A C 1
ATOM 669 O O . SER A 1 90 ? -9.922 -9.148 -11.844 1 97.81 90 SER A O 1
ATOM 671 N N . SER A 1 91 ? -9.555 -8.281 -9.773 1 97 91 SER A N 1
ATOM 672 C CA . SER A 1 91 ? -9.203 -6.941 -10.227 1 97 91 SER A CA 1
ATOM 673 C C . SER A 1 91 ? -8.297 -6.238 -9.219 1 97 91 SER A C 1
ATOM 675 O O . SER A 1 91 ? -8.234 -6.637 -8.055 1 97 91 SER A O 1
ATOM 677 N N . PHE A 1 92 ? -7.516 -5.285 -9.773 1 96.88 92 PHE A N 1
ATOM 678 C CA . PHE A 1 92 ? -6.703 -4.398 -8.945 1 96.88 92 PHE A CA 1
ATOM 679 C C . PHE A 1 92 ? -7.133 -2.947 -9.133 1 96.88 92 PHE A C 1
ATOM 681 O O . PHE A 1 92 ? -7.668 -2.582 -10.18 1 96.88 92 PHE A O 1
ATOM 688 N N . PRO A 1 93 ? -6.855 -2.164 -8.133 1 95.06 93 PRO A N 1
ATOM 689 C CA . PRO A 1 93 ? -7.262 -0.761 -8.234 1 95.06 93 PRO A CA 1
ATOM 690 C C . PRO A 1 93 ? -6.297 0.073 -9.078 1 95.06 93 PRO A C 1
ATOM 692 O O . PRO A 1 93 ? -6.547 1.256 -9.32 1 95.06 93 PRO A O 1
ATOM 695 N N . ILE A 1 94 ? -5.164 -0.424 -9.492 1 96.12 94 ILE A N 1
ATOM 696 C CA . ILE A 1 94 ? -4.16 0.312 -10.25 1 96.12 94 ILE A CA 1
ATOM 697 C C . ILE A 1 94 ? -4.094 -0.227 -11.68 1 96.12 94 ILE A C 1
ATOM 699 O O . ILE A 1 94 ? -3.676 -1.366 -11.906 1 96.12 94 ILE A O 1
ATOM 703 N N . PRO A 1 95 ? -4.441 0.64 -12.609 1 94.06 95 PRO A N 1
ATOM 704 C CA . PRO A 1 95 ? -4.43 0.18 -14 1 94.06 95 PRO A CA 1
ATOM 705 C C . PRO A 1 95 ? -3.076 -0.385 -14.422 1 94.06 95 PRO A C 1
ATOM 707 O O . PRO A 1 95 ? -2.033 0.101 -13.984 1 94.06 95 PRO A O 1
ATOM 710 N N . SER A 1 96 ? -3.094 -1.384 -15.258 1 95.56 96 SER A N 1
ATOM 711 C CA . SER A 1 96 ? -1.95 -1.995 -15.93 1 95.56 96 SER A CA 1
ATOM 712 C C . SER A 1 96 ? -1.133 -2.846 -14.961 1 95.56 96 SER A C 1
ATOM 714 O O . SER A 1 96 ? -0.261 -3.609 -15.383 1 95.56 96 SER A O 1
ATOM 716 N N . VAL A 1 97 ? -1.347 -2.65 -13.672 1 98.31 97 VAL A N 1
ATOM 717 C CA . VAL A 1 97 ? -0.695 -3.504 -12.688 1 98.31 97 VAL A CA 1
ATOM 718 C C . VAL A 1 97 ? -1.464 -4.816 -12.547 1 98.31 97 VAL A C 1
ATOM 720 O O . VAL A 1 97 ? -2.688 -4.812 -12.383 1 98.31 97 VAL A O 1
ATOM 723 N N . ASN A 1 98 ? -0.709 -5.906 -12.648 1 98.62 98 ASN A N 1
ATOM 724 C CA . ASN A 1 98 ? -1.408 -7.176 -12.508 1 98.62 98 ASN A CA 1
ATOM 725 C C . ASN A 1 98 ? -0.682 -8.109 -11.547 1 98.62 98 ASN A C 1
ATOM 727 O O . ASN A 1 98 ? -1.012 -9.297 -11.453 1 98.62 98 ASN A O 1
ATOM 731 N N . PHE A 1 99 ? 0.234 -7.543 -10.852 1 98.81 99 PHE A N 1
ATOM 732 C CA . PHE A 1 99 ? 0.898 -8.211 -9.742 1 98.81 99 PHE A CA 1
ATOM 733 C C . PHE A 1 99 ? 1.303 -7.203 -8.672 1 98.81 99 PHE A C 1
ATOM 735 O O . PHE A 1 99 ? 1.987 -6.223 -8.961 1 98.81 99 PHE A O 1
ATOM 742 N N . ILE A 1 100 ? 0.873 -7.414 -7.492 1 98.88 100 ILE A N 1
ATOM 743 C CA . ILE A 1 100 ? 1.278 -6.613 -6.344 1 98.88 100 ILE A CA 1
ATOM 744 C C . ILE A 1 100 ? 2.25 -7.41 -5.477 1 98.88 100 ILE A C 1
ATOM 746 O O . ILE A 1 100 ? 1.895 -8.461 -4.938 1 98.88 100 ILE A O 1
ATOM 750 N N . LEU A 1 101 ? 3.467 -6.93 -5.395 1 98.88 101 LEU A N 1
ATOM 751 C CA . LEU A 1 101 ? 4.496 -7.566 -4.582 1 98.88 101 LEU A CA 1
ATOM 752 C C . LEU A 1 101 ? 4.559 -6.941 -3.191 1 98.88 101 LEU A C 1
ATOM 754 O O . LEU A 1 101 ? 5.047 -5.82 -3.033 1 98.88 101 LEU A O 1
ATOM 758 N N . GLY A 1 102 ? 4.086 -7.707 -2.223 1 98.75 102 GLY A N 1
ATOM 759 C CA . GLY A 1 102 ? 4.02 -7.234 -0.849 1 98.75 102 GLY A CA 1
ATOM 760 C C . GLY A 1 102 ? 5.238 -7.625 -0.028 1 98.75 102 GLY A C 1
ATOM 761 O O . GLY A 1 102 ? 6.223 -8.125 -0.57 1 98.75 102 GLY A O 1
ATOM 762 N N . ASN A 1 103 ? 5.102 -7.367 1.231 1 98.31 103 ASN A N 1
ATOM 763 C CA . ASN A 1 103 ? 6.227 -7.555 2.141 1 98.31 103 ASN A CA 1
ATOM 764 C C . ASN A 1 103 ? 6.434 -9.031 2.479 1 98.31 103 ASN A C 1
ATOM 766 O O . ASN A 1 103 ? 7.5 -9.422 2.959 1 98.31 103 ASN A O 1
ATOM 770 N N . ASP A 1 104 ? 5.422 -9.82 2.291 1 98.12 104 ASP A N 1
ATOM 771 C CA . ASP A 1 104 ? 5.523 -11.25 2.59 1 98.12 104 ASP A CA 1
ATOM 772 C C . ASP A 1 104 ? 6.57 -11.922 1.702 1 98.12 104 ASP A C 1
ATOM 774 O O . ASP A 1 104 ? 7.242 -12.859 2.131 1 98.12 104 ASP A O 1
ATOM 778 N N . ILE A 1 105 ? 6.699 -11.391 0.532 1 98.44 105 ILE A N 1
ATOM 779 C CA . ILE A 1 105 ? 7.613 -12.016 -0.42 1 98.44 105 ILE A CA 1
ATOM 780 C C . ILE A 1 105 ? 8.891 -11.188 -0.523 1 98.44 105 ILE A C 1
ATOM 782 O O . ILE A 1 105 ? 10 -11.727 -0.455 1 98.44 105 ILE A O 1
ATOM 786 N N . ALA A 1 106 ? 8.766 -9.883 -0.634 1 97.62 106 ALA A N 1
ATOM 787 C CA . ALA A 1 106 ? 9.914 -9.039 -0.938 1 97.62 106 ALA A CA 1
ATOM 788 C C . ALA A 1 106 ? 10.664 -8.656 0.335 1 97.62 106 ALA A C 1
ATOM 790 O O . ALA A 1 106 ? 11.812 -8.195 0.275 1 97.62 106 ALA A O 1
ATOM 791 N N . GLY A 1 107 ? 10.023 -8.805 1.524 1 96.38 107 GLY A N 1
ATOM 792 C CA . GLY A 1 107 ? 10.664 -8.312 2.734 1 96.38 107 GLY A CA 1
ATOM 793 C C . GLY A 1 107 ? 11.008 -6.836 2.67 1 96.38 107 GLY A C 1
ATOM 794 O O . GLY A 1 107 ? 10.188 -6.016 2.262 1 96.38 107 GLY A O 1
ATOM 795 N N . PRO A 1 108 ? 12.211 -6.488 3.1 1 95.56 108 PRO A N 1
ATOM 796 C CA . PRO A 1 108 ? 12.594 -5.078 3.117 1 95.56 108 PRO A CA 1
ATOM 797 C C . PRO A 1 108 ? 13.062 -4.578 1.752 1 95.56 108 PRO A C 1
ATOM 799 O O . PRO A 1 108 ? 13.305 -3.381 1.578 1 95.56 108 PRO A O 1
ATOM 802 N N . LYS A 1 109 ? 13.148 -5.426 0.757 1 94.94 109 LYS A N 1
ATOM 803 C CA . LYS A 1 109 ? 13.672 -5.035 -0.55 1 94.94 109 LYS A CA 1
ATOM 804 C C . LYS A 1 109 ? 12.656 -4.184 -1.313 1 94.94 109 LYS A C 1
ATOM 806 O O . LYS A 1 109 ? 11.469 -4.5 -1.34 1 94.94 109 LYS A O 1
ATOM 811 N N . VAL A 1 110 ? 13.227 -3.133 -1.929 1 96.94 110 VAL A N 1
ATOM 812 C CA . VAL A 1 110 ? 12.344 -2.283 -2.721 1 96.94 110 VAL A CA 1
ATOM 813 C C . VAL A 1 110 ? 12.828 -2.236 -4.168 1 96.94 110 VAL A C 1
ATOM 815 O O . VAL A 1 110 ? 12.023 -2.223 -5.098 1 96.94 110 VAL A O 1
ATOM 818 N N . TRP A 1 111 ? 14.102 -2.191 -4.348 1 92.88 111 TRP A N 1
ATOM 819 C CA . TRP A 1 111 ? 14.711 -2.184 -5.672 1 92.88 111 TRP A CA 1
ATOM 820 C C . TRP A 1 111 ? 15.805 -3.242 -5.773 1 92.88 111 TRP A C 1
ATOM 822 O O . TRP A 1 111 ? 16.312 -3.725 -4.754 1 92.88 111 TRP A O 1
ATOM 832 N N . SER A 1 112 ? 15.938 -3.562 -6.992 1 83.19 112 SER A N 1
ATOM 833 C CA . SER A 1 112 ? 17.078 -4.453 -7.207 1 83.19 112 SER A CA 1
ATOM 834 C C . SER A 1 112 ? 18.391 -3.709 -7.074 1 83.19 112 SER A C 1
ATOM 836 O O . SER A 1 112 ? 18.453 -2.492 -7.258 1 83.19 112 SER A O 1
ATOM 838 N N . ARG A 1 113 ? 19.438 -4.129 -6.406 1 63.88 113 ARG A N 1
ATOM 839 C CA . ARG A 1 113 ? 20.75 -3.568 -6.086 1 63.88 113 ARG A CA 1
ATOM 840 C C . ARG A 1 113 ? 21.109 -2.432 -7.035 1 63.88 113 ARG A C 1
ATOM 842 O O . ARG A 1 113 ? 21.688 -1.43 -6.621 1 63.88 113 ARG A O 1
ATOM 849 N N . GLY A 1 114 ? 21.031 -2.488 -8.164 1 52.38 114 GLY A N 1
ATOM 850 C CA . GLY A 1 114 ? 21.609 -1.457 -9.016 1 52.38 114 GLY A CA 1
ATOM 851 C C . GLY A 1 114 ? 20.812 -0.163 -9 1 52.38 114 GLY A C 1
ATOM 852 O O . GLY A 1 114 ? 21.328 0.896 -9.352 1 52.38 114 GLY A O 1
ATOM 853 N N . GLU A 1 115 ? 19.641 -0.197 -8.828 1 47.31 115 GLU A N 1
ATOM 854 C CA . GLU A 1 115 ? 18.828 0.981 -9.109 1 47.31 115 GLU A CA 1
ATOM 855 C C . GLU A 1 115 ? 18.594 1.806 -7.852 1 47.31 115 GLU A C 1
ATOM 857 O O . GLU A 1 115 ? 17.469 1.846 -7.336 1 47.31 115 GLU A O 1
ATOM 862 N N . VAL A 1 116 ? 19.484 1.737 -7.004 1 45 116 VAL A N 1
ATOM 863 C CA . VAL A 1 116 ? 19.234 2.639 -5.879 1 45 116 VAL A CA 1
ATOM 864 C C . VAL A 1 116 ? 19.078 4.07 -6.387 1 45 116 VAL A C 1
ATOM 866 O O . VAL A 1 116 ? 19.906 4.547 -7.176 1 45 116 VAL A O 1
ATOM 869 N N . LEU A 1 117 ? 17.953 4.504 -6.508 1 45.59 117 LEU A N 1
ATOM 870 C CA . LEU A 1 117 ? 17.844 5.91 -6.875 1 45.59 117 LEU A CA 1
ATOM 871 C C . LEU A 1 117 ? 18.922 6.738 -6.168 1 45.59 117 LEU A C 1
ATOM 873 O O . LEU A 1 117 ? 19.312 6.418 -5.047 1 45.59 117 LEU A O 1
ATOM 877 N N . PRO A 1 118 ? 19.578 7.535 -6.988 1 36 118 PRO A N 1
ATOM 878 C CA . PRO A 1 118 ? 20.609 8.406 -6.434 1 36 118 PRO A CA 1
ATOM 879 C C . PRO A 1 118 ? 20.172 9.109 -5.148 1 36 118 PRO A C 1
ATOM 881 O O . PRO A 1 118 ? 19.016 9.516 -5.027 1 36 118 PRO A O 1
ATOM 884 N N . GLU A 1 119 ? 20.797 8.641 -4.059 1 39.19 119 GLU A N 1
ATOM 885 C CA . GLU A 1 119 ? 20.75 9.383 -2.801 1 39.19 119 GLU A CA 1
ATOM 886 C C . GLU A 1 119 ? 20.781 10.891 -3.045 1 39.19 119 GLU A C 1
ATOM 888 O O . GLU A 1 119 ? 21.734 11.398 -3.639 1 39.19 119 GLU A O 1
ATOM 893 N N . VAL A 1 120 ? 19.734 11.383 -3.357 1 32.31 120 VAL A N 1
ATOM 894 C CA . VAL A 1 120 ? 20.078 12.797 -3.236 1 32.31 120 VAL A CA 1
ATOM 895 C C . VAL A 1 120 ? 20.703 13.055 -1.874 1 32.31 120 VAL A C 1
ATOM 897 O O . VAL A 1 120 ? 20.078 12.828 -0.836 1 32.31 120 VAL A O 1
ATOM 900 N N . ILE A 1 121 ? 22 12.781 -1.701 1 31.06 121 ILE A N 1
ATOM 901 C CA . ILE A 1 121 ? 22.844 13.133 -0.564 1 31.06 121 ILE A CA 1
ATOM 902 C C . ILE A 1 121 ? 22.359 14.445 0.043 1 31.06 121 ILE A C 1
ATOM 904 O O . ILE A 1 121 ? 22.438 15.5 -0.597 1 31.06 121 ILE A O 1
ATOM 908 N N . ALA A 1 122 ? 21.312 14.414 0.853 1 32.75 122 ALA A N 1
ATOM 909 C CA . ALA A 1 122 ? 21.125 15.625 1.65 1 32.75 122 ALA A CA 1
ATOM 910 C C . ALA A 1 122 ? 22.375 15.961 2.451 1 32.75 122 ALA A C 1
ATOM 912 O O . ALA A 1 122 ? 23.234 15.109 2.65 1 32.75 122 ALA A O 1
ATOM 913 N N . ALA A 1 123 ? 22.453 17.188 3.107 1 30.78 123 ALA A N 1
ATOM 914 C CA . ALA A 1 123 ? 23.594 17.734 3.838 1 30.78 123 ALA A CA 1
ATOM 915 C C . ALA A 1 123 ? 24 16.828 4.992 1 30.78 123 ALA A C 1
ATOM 917 O O . ALA A 1 123 ? 23.172 16.062 5.512 1 30.78 123 ALA A O 1
ATOM 918 N N . PRO A 1 124 ? 25.328 16.797 5.488 1 27.28 124 PRO A N 1
ATOM 919 C CA . PRO A 1 124 ? 26.062 15.977 6.461 1 27.28 124 PRO A CA 1
ATOM 920 C C . PRO A 1 124 ? 25.312 15.805 7.777 1 27.28 124 PRO A C 1
ATOM 922 O O . PRO A 1 124 ? 24.703 16.766 8.273 1 27.28 124 PRO A O 1
ATOM 925 N N . PRO A 1 125 ? 24.922 14.586 8.141 1 28.89 125 PRO A N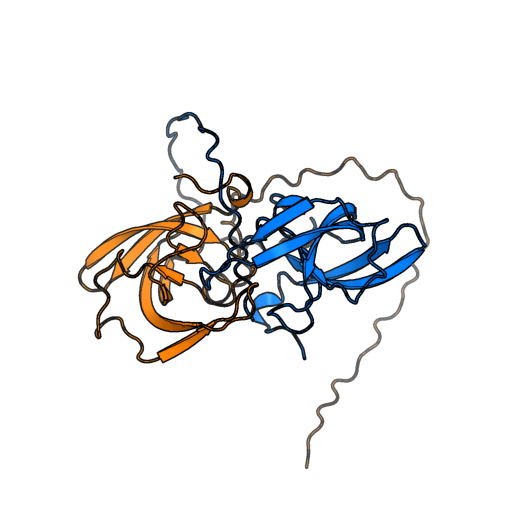 1
ATOM 926 C CA . PRO A 1 125 ? 24.203 14.227 9.367 1 28.89 125 PRO A CA 1
ATOM 927 C C . PRO A 1 125 ? 24.859 14.82 10.617 1 28.89 125 PRO A C 1
ATOM 929 O O . PRO A 1 125 ? 26.078 14.953 10.68 1 28.89 125 PRO A O 1
ATOM 932 N N . VAL A 1 126 ? 24.172 15.688 11.344 1 27.77 126 VAL A N 1
ATOM 933 C CA . VAL A 1 126 ? 24.734 16.031 12.641 1 27.77 126 VAL A CA 1
ATOM 934 C C . VAL A 1 126 ? 24.859 14.781 13.508 1 27.77 126 VAL A C 1
ATOM 936 O O . VAL A 1 126 ? 24.125 13.812 13.312 1 27.77 126 VAL A O 1
ATOM 939 N N . PRO A 1 127 ? 25.828 14.508 14.477 1 24.03 127 PRO A N 1
ATOM 940 C CA . PRO A 1 127 ? 26.297 13.383 15.281 1 24.03 127 PRO A CA 1
ATOM 941 C C . PRO A 1 127 ? 25.219 12.844 16.219 1 24.03 127 PRO A C 1
ATOM 943 O O . PRO A 1 127 ? 24.719 13.57 17.078 1 24.03 127 PRO A O 1
ATOM 946 N N . VAL A 1 128 ? 24.328 11.945 15.789 1 23.53 128 VAL A N 1
ATOM 947 C CA . VAL A 1 128 ? 23.25 11.5 16.656 1 23.53 128 VAL A CA 1
ATOM 948 C C . VAL A 1 128 ? 23.812 10.617 17.766 1 23.53 128 VAL A C 1
ATOM 950 O O . VAL A 1 128 ? 24.734 9.828 17.531 1 23.53 128 VAL A O 1
ATOM 953 N N . GLY A 1 129 ? 23.531 10.977 19.031 1 21.83 129 GLY A N 1
ATOM 954 C CA . GLY A 1 129 ? 23.859 10.328 20.297 1 21.83 129 GLY A CA 1
ATOM 955 C C . GLY A 1 129 ? 23.312 8.906 20.391 1 21.83 129 GLY A C 1
ATOM 956 O O . GLY A 1 129 ? 22.453 8.508 19.594 1 21.83 129 GLY A O 1
ATOM 957 N N . MET A 1 130 ? 23.672 8.047 21.406 1 22.11 130 MET A N 1
ATOM 958 C CA . MET A 1 130 ? 23.844 6.66 21.828 1 22.11 130 MET A CA 1
ATOM 959 C C . MET A 1 130 ? 22.516 6.039 22.234 1 22.11 130 MET A C 1
ATOM 961 O O . MET A 1 130 ? 22.453 4.848 22.547 1 22.11 130 MET A O 1
ATOM 965 N N . ASP A 1 131 ? 21.312 6.477 21.891 1 23.06 131 ASP A N 1
ATOM 966 C CA . ASP A 1 131 ? 20.422 5.992 22.938 1 23.06 131 ASP A CA 1
ATOM 967 C C . ASP A 1 131 ? 20.234 4.477 22.844 1 23.06 131 ASP A C 1
ATOM 969 O O . ASP A 1 131 ? 20.453 3.887 21.781 1 23.06 131 ASP A O 1
ATOM 973 N N . ASP A 1 132 ? 19.547 3.814 23.953 1 24.33 132 ASP A N 1
ATOM 974 C CA . ASP A 1 132 ? 19.312 2.625 24.766 1 24.33 132 ASP A CA 1
ATOM 975 C C . ASP A 1 132 ? 18.359 1.659 24.062 1 24.33 132 ASP A C 1
ATOM 977 O O . ASP A 1 132 ? 17.453 2.084 23.359 1 24.33 132 ASP A O 1
ATOM 981 N N . GLY A 1 133 ? 18.625 0.327 24.078 1 21.73 133 GLY A N 1
ATOM 982 C CA . GLY A 1 133 ? 18.375 -0.979 23.484 1 21.73 133 GLY A CA 1
ATOM 983 C C . GLY A 1 133 ? 17 -1.529 23.828 1 21.73 133 GLY A C 1
ATOM 984 O O . GLY A 1 133 ? 16.766 -2.736 23.719 1 21.73 133 GLY A O 1
ATOM 985 N N . GLY A 1 134 ? 15.914 -0.736 24.078 1 22.77 134 GLY A N 1
ATOM 986 C CA . GLY A 1 134 ? 14.82 -1.521 24.625 1 22.77 134 GLY A CA 1
ATOM 987 C C . GLY A 1 134 ? 14.289 -2.566 23.656 1 22.77 134 GLY A C 1
ATOM 988 O O . GLY A 1 134 ? 14.516 -2.473 22.453 1 22.77 134 GLY A O 1
ATOM 989 N N . GLN A 1 135 ? 13.781 -3.803 24.219 1 20.86 135 GLN A N 1
ATOM 990 C CA . GLN A 1 135 ? 13.375 -5.156 23.859 1 20.86 135 GLN A CA 1
ATOM 991 C C . GLN A 1 135 ? 12.062 -5.152 23.078 1 20.86 135 GLN A C 1
ATOM 993 O O . GLN A 1 135 ? 11.117 -4.461 23.453 1 20.86 135 GLN A O 1
ATOM 998 N N . LYS A 1 136 ? 12.078 -5.734 21.859 1 23.17 136 LYS A N 1
ATOM 999 C CA . LYS A 1 136 ? 11.172 -5.719 20.703 1 23.17 136 LYS A CA 1
ATOM 1000 C C . LYS A 1 136 ? 10.039 -6.727 20.891 1 23.17 136 LYS A C 1
ATOM 1002 O O . LYS A 1 136 ? 10.289 -7.922 21.062 1 23.17 136 LYS A O 1
ATOM 1007 N N . PHE A 1 137 ? 8.961 -6.555 21.719 1 22.55 137 PHE A N 1
ATOM 1008 C CA . PHE A 1 137 ? 7.949 -7.605 21.75 1 22.55 137 PHE A CA 1
ATOM 1009 C C . PHE A 1 137 ? 7.215 -7.707 20.422 1 22.55 137 PHE A C 1
ATOM 1011 O O . PHE A 1 137 ? 6.996 -6.695 19.75 1 22.55 137 PHE A O 1
ATOM 1018 N N . PRO A 1 138 ? 7.043 -8.953 19.891 1 21.53 138 PRO A N 1
ATOM 1019 C CA . PRO A 1 138 ? 6.648 -9.375 18.547 1 21.53 138 PRO A CA 1
ATOM 1020 C C . PRO A 1 138 ? 5.172 -9.109 18.25 1 21.53 138 PRO A C 1
ATOM 1022 O O . PRO A 1 138 ? 4.301 -9.609 18.969 1 21.53 138 PRO A O 1
ATOM 1025 N N . ASP A 1 139 ? 4.672 -7.871 18.109 1 19.34 139 ASP A N 1
ATOM 1026 C CA . ASP A 1 139 ? 3.242 -7.633 17.938 1 19.34 139 ASP A CA 1
ATOM 1027 C C . ASP A 1 139 ? 2.742 -8.219 16.609 1 19.34 139 ASP A C 1
ATOM 1029 O O . ASP A 1 139 ? 3.459 -8.211 15.609 1 19.34 139 ASP A O 1
ATOM 1033 N N . VAL A 1 140 ? 1.703 -9.094 16.594 1 20.97 140 VAL A N 1
ATOM 1034 C CA . VAL A 1 140 ? 0.862 -9.758 15.602 1 20.97 140 VAL A CA 1
ATOM 1035 C C . VAL A 1 140 ? 0.167 -8.711 14.742 1 20.97 140 VAL A C 1
ATOM 1037 O O . VAL A 1 140 ? -0.525 -7.828 15.258 1 20.97 140 VAL A O 1
ATOM 1040 N N . PHE A 1 141 ? 0.766 -8.219 13.609 1 20.25 141 PHE A N 1
ATOM 1041 C CA . PHE A 1 141 ? 0.277 -7.059 12.875 1 20.25 141 PHE A CA 1
ATOM 1042 C C . PHE A 1 141 ? -0.722 -7.477 11.805 1 20.25 141 PHE A C 1
ATOM 1044 O O . PHE A 1 141 ? -0.54 -8.5 11.148 1 20.25 141 PHE A O 1
ATOM 1051 N N . PRO A 1 142 ? -2.01 -6.984 11.812 1 21.14 142 PRO A N 1
ATOM 1052 C CA . PRO A 1 142 ? -3.029 -7.129 10.773 1 21.14 142 PRO A CA 1
ATOM 1053 C C . PRO A 1 142 ? -2.615 -6.496 9.445 1 21.14 142 PRO A C 1
ATOM 1055 O O . PRO A 1 142 ? -1.85 -5.527 9.438 1 21.14 142 PRO A O 1
ATOM 1058 N N . ALA A 1 143 ? -2.537 -7.266 8.297 1 21.47 143 ALA A N 1
ATOM 1059 C CA . ALA A 1 143 ? -2.105 -6.934 6.945 1 21.47 143 ALA A CA 1
ATOM 1060 C C . ALA A 1 143 ? -3.145 -6.07 6.234 1 21.47 143 ALA A C 1
ATOM 1062 O O . ALA A 1 143 ? -4.316 -6.438 6.156 1 21.47 143 ALA A O 1
ATOM 1063 N N . SER A 1 144 ? -3.162 -4.738 6.383 1 23.45 144 SER A N 1
ATOM 1064 C CA . SER A 1 144 ? -4.129 -3.91 5.668 1 23.45 144 SER A CA 1
ATOM 1065 C C . SER A 1 144 ? -3.689 -3.658 4.23 1 23.45 144 SER A C 1
ATOM 1067 O O . SER A 1 144 ? -2.541 -3.285 3.984 1 23.45 144 SER A O 1
ATOM 1069 N N . VAL A 1 145 ? -4.117 -4.379 3.217 1 24.3 145 VAL A N 1
ATOM 1070 C CA . VAL A 1 145 ? -3.857 -4.086 1.811 1 24.3 145 VAL A CA 1
ATOM 1071 C C . VAL A 1 145 ? -4.75 -2.938 1.349 1 24.3 145 VAL A C 1
ATOM 1073 O O . VAL A 1 145 ? -5.965 -2.963 1.566 1 24.3 145 VAL A O 1
ATOM 1076 N N . VAL A 1 146 ? -4.262 -1.749 1.385 1 23.11 146 VAL A N 1
ATOM 1077 C CA . VAL A 1 146 ? -5.023 -0.633 0.831 1 23.11 146 VAL A CA 1
ATOM 1078 C C . VAL A 1 146 ? -5.023 -0.716 -0.694 1 23.11 146 VAL A C 1
ATOM 1080 O O . VAL A 1 146 ? -3.965 -0.738 -1.322 1 23.11 146 VAL A O 1
ATOM 1083 N N . THR A 1 147 ? -5.828 -1.5 -1.299 1 18.12 147 THR A N 1
ATOM 1084 C CA . THR A 1 147 ? -5.938 -1.521 -2.754 1 18.12 147 THR A CA 1
ATOM 1085 C C . THR A 1 147 ? -6.598 -0.245 -3.268 1 18.12 147 THR A C 1
ATOM 1087 O O . THR A 1 147 ? -7.641 0.168 -2.756 1 18.12 147 THR A O 1
ATOM 1090 N N . ARG A 1 148 ? -5.789 0.724 -3.76 1 17.73 148 ARG A N 1
ATOM 1091 C CA . ARG A 1 148 ? -6.332 1.824 -4.547 1 17.73 148 ARG A CA 1
ATOM 1092 C C . ARG A 1 148 ? -7.066 1.306 -5.781 1 17.73 148 ARG A C 1
ATOM 1094 O O . ARG A 1 148 ? -6.574 0.41 -6.469 1 17.73 148 ARG A O 1
ATOM 1101 N N . GLU A 1 149 ? -8.43 1.142 -5.738 1 17.86 149 GLU A N 1
ATOM 1102 C CA . GLU A 1 149 ? -9.047 1.151 -7.066 1 17.86 149 GLU A CA 1
ATOM 1103 C C . GLU A 1 149 ? -8.75 2.457 -7.801 1 17.86 149 GLU A C 1
ATOM 1105 O O . GLU A 1 149 ? -8.594 3.506 -7.172 1 17.86 149 GLU A O 1
ATOM 1110 N N . MET B 1 1 ? -2.082 -1.831 20.141 1 78.06 1 MET B N 1
ATOM 1111 C CA . MET B 1 1 ? -1.557 -2.951 19.359 1 78.06 1 MET B CA 1
ATOM 1112 C C . MET B 1 1 ? -0.502 -2.479 18.359 1 78.06 1 MET B C 1
ATOM 1114 O O . MET B 1 1 ? -0.597 -1.37 17.828 1 78.06 1 MET B O 1
ATOM 1118 N N . LYS B 1 2 ? 0.61 -3.33 18.203 1 89 2 LYS B N 1
ATOM 1119 C CA . LYS B 1 2 ? 1.734 -2.99 17.328 1 89 2 LYS B CA 1
ATOM 1120 C C . LYS B 1 2 ? 1.468 -3.42 15.891 1 89 2 LYS B C 1
ATOM 1122 O O . LYS B 1 2 ? 0.791 -4.422 15.656 1 89 2 LYS B O 1
ATOM 1127 N N . ALA B 1 3 ? 1.996 -2.666 14.984 1 90.38 3 ALA B N 1
ATOM 1128 C CA . ALA B 1 3 ? 1.914 -3.066 13.586 1 90.38 3 ALA B CA 1
ATOM 1129 C C . ALA B 1 3 ? 2.59 -4.414 13.359 1 90.38 3 ALA B C 1
ATOM 1131 O O . ALA B 1 3 ? 3.615 -4.715 13.977 1 90.38 3 ALA B O 1
ATOM 1132 N N . PRO B 1 4 ? 2.014 -5.227 12.477 1 93.69 4 PRO B N 1
ATOM 1133 C CA . PRO B 1 4 ? 2.707 -6.469 12.125 1 93.69 4 PRO B CA 1
ATOM 1134 C C . PRO B 1 4 ? 4.16 -6.234 11.719 1 93.69 4 PRO B C 1
ATOM 1136 O O . PRO B 1 4 ? 4.473 -5.227 11.078 1 93.69 4 PRO B O 1
ATOM 1139 N N . SER B 1 5 ? 5.035 -7.164 12.031 1 94.81 5 SER B N 1
ATOM 1140 C CA . SER B 1 5 ? 6.469 -7.043 11.797 1 94.81 5 SER B CA 1
ATOM 1141 C C . SER B 1 5 ? 6.773 -6.883 10.305 1 94.81 5 SER B C 1
ATOM 1143 O O . SER B 1 5 ? 7.824 -6.352 9.938 1 94.81 5 SER B O 1
ATOM 1145 N N . THR B 1 6 ? 5.887 -7.266 9.477 1 95.56 6 THR B N 1
ATOM 1146 C CA . THR B 1 6 ? 6.074 -7.207 8.031 1 95.56 6 THR B CA 1
ATOM 1147 C C . THR B 1 6 ? 6.191 -5.762 7.562 1 95.56 6 THR B C 1
ATOM 1149 O O . THR B 1 6 ? 6.711 -5.5 6.473 1 95.56 6 THR B O 1
ATOM 1152 N N . TYR B 1 7 ? 5.75 -4.824 8.383 1 97.56 7 TYR B N 1
ATOM 1153 C CA . TYR B 1 7 ? 5.793 -3.416 8.016 1 97.56 7 TYR B CA 1
ATOM 1154 C C . TYR B 1 7 ? 7.023 -2.732 8.594 1 97.56 7 TYR B C 1
ATOM 1156 O O . TYR B 1 7 ? 7.344 -1.6 8.234 1 97.56 7 TYR B O 1
ATOM 1164 N N . GLU B 1 8 ? 7.781 -3.371 9.445 1 97.12 8 GLU B N 1
ATOM 1165 C CA . GLU B 1 8 ? 8.789 -2.77 10.312 1 97.12 8 GLU B CA 1
ATOM 1166 C C . GLU B 1 8 ? 9.828 -1.998 9.5 1 97.12 8 GLU B C 1
ATOM 1168 O O . GLU B 1 8 ? 10.203 -0.882 9.859 1 97.12 8 GLU B O 1
ATOM 1173 N N . PRO B 1 9 ? 10.281 -2.516 8.359 1 96.25 9 PRO B N 1
ATOM 1174 C CA . PRO B 1 9 ? 11.32 -1.804 7.605 1 96.25 9 PRO B CA 1
ATOM 1175 C C . PRO B 1 9 ? 10.844 -0.454 7.078 1 96.25 9 PRO B C 1
ATOM 1177 O O . PRO B 1 9 ? 11.656 0.372 6.656 1 96.25 9 PRO B O 1
ATOM 1180 N N . PHE B 1 10 ? 9.586 -0.238 7.098 1 97.44 10 PHE B N 1
ATOM 1181 C CA . PHE B 1 10 ? 9.039 0.932 6.414 1 97.44 10 PHE B CA 1
ATOM 1182 C C . PHE B 1 10 ? 8.328 1.85 7.395 1 97.44 10 PHE B C 1
ATOM 1184 O O . PHE B 1 10 ? 7.539 2.709 6.988 1 97.44 10 PHE B O 1
ATOM 1191 N N . LEU B 1 11 ? 8.555 1.539 8.664 1 97.94 11 LEU B N 1
ATOM 1192 C CA . LEU B 1 11 ? 7.969 2.35 9.7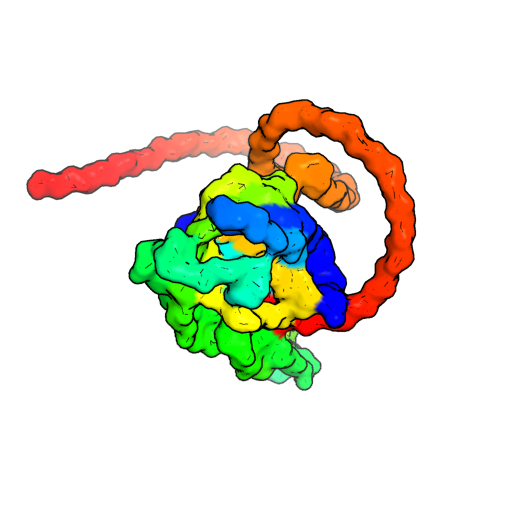27 1 97.94 11 LEU B CA 1
ATOM 1193 C C . LEU B 1 11 ? 8.984 3.344 10.281 1 97.94 11 LEU B C 1
ATOM 1195 O O . LEU B 1 11 ? 10.133 2.98 10.539 1 97.94 11 LEU B O 1
ATOM 1199 N N . THR B 1 12 ? 8.57 4.586 10.398 1 97.69 12 THR B N 1
ATOM 1200 C CA . THR B 1 12 ? 9.359 5.637 11.031 1 97.69 12 THR B CA 1
ATOM 1201 C C . THR B 1 12 ? 8.484 6.52 11.906 1 97.69 12 THR B C 1
ATOM 1203 O O . THR B 1 12 ? 7.258 6.387 11.898 1 97.69 12 THR B O 1
ATOM 1206 N N . ASP B 1 13 ? 9.117 7.359 12.641 1 97.94 13 ASP B N 1
ATOM 1207 C CA . ASP B 1 13 ? 8.391 8.305 13.492 1 97.94 13 ASP B CA 1
ATOM 1208 C C . ASP B 1 13 ? 8.469 9.719 12.93 1 97.94 13 ASP B C 1
ATOM 1210 O O . ASP B 1 13 ? 9.383 10.039 12.164 1 97.94 13 ASP B O 1
ATOM 1214 N N . GLY B 1 14 ? 7.477 10.508 13.25 1 98.5 14 GLY B N 1
ATOM 1215 C CA . GLY B 1 14 ? 7.445 11.922 12.891 1 98.5 14 GLY B CA 1
ATOM 1216 C C . GLY B 1 14 ? 6.508 12.734 13.758 1 98.5 14 GLY B C 1
ATOM 1217 O O . GLY B 1 14 ? 6.051 12.266 14.797 1 98.5 14 GLY B O 1
ATOM 1218 N N . ILE B 1 15 ? 6.383 13.945 13.406 1 98.75 15 ILE B N 1
ATOM 1219 C CA . ILE B 1 15 ? 5.469 14.867 14.07 1 98.75 15 ILE B CA 1
ATOM 1220 C C . ILE B 1 15 ? 4.637 15.609 13.031 1 98.75 15 ILE B C 1
ATOM 1222 O O . ILE B 1 15 ? 5.156 16.047 12 1 98.75 15 ILE B O 1
ATOM 1226 N N . ILE B 1 16 ? 3.322 15.727 13.328 1 98.81 16 ILE B N 1
ATOM 1227 C CA . ILE B 1 16 ? 2.484 16.578 12.5 1 98.81 16 ILE B CA 1
ATOM 1228 C C . ILE B 1 16 ? 1.951 17.75 13.328 1 98.81 16 ILE B C 1
ATOM 1230 O O . ILE B 1 16 ? 1.821 17.641 14.547 1 98.81 16 ILE B O 1
ATOM 1234 N N . SER B 1 17 ? 1.69 18.828 12.633 1 98.38 17 SER B N 1
ATOM 1235 C CA . SER B 1 17 ? 1.182 20 13.336 1 98.38 17 SER B CA 1
ATOM 1236 C C . SER B 1 17 ? 0.32 20.875 12.422 1 98.38 17 SER B C 1
ATOM 1238 O O . SER B 1 17 ? 0.302 20.672 11.211 1 98.38 17 SER B O 1
ATOM 1240 N N . VAL B 1 18 ? -0.476 21.75 13.055 1 97.19 18 VAL B N 1
ATOM 1241 C CA . VAL B 1 18 ? -1.231 22.766 12.344 1 97.19 18 VAL B CA 1
ATOM 1242 C C . VAL B 1 18 ? -0.793 24.156 12.82 1 97.19 18 VAL B C 1
ATOM 1244 O O . VAL B 1 18 ? -0.036 24.281 13.789 1 97.19 18 VAL B O 1
ATOM 1247 N N . ALA B 1 19 ? -1.149 25.188 12.125 1 88.12 19 ALA B N 1
ATOM 1248 C CA . ALA B 1 19 ? -0.709 26.562 12.344 1 88.12 19 ALA B CA 1
ATOM 1249 C C . ALA B 1 19 ? -1.05 27.031 13.758 1 88.12 19 ALA B C 1
ATOM 1251 O O . ALA B 1 19 ? -0.33 27.844 14.344 1 88.12 19 ALA B O 1
ATOM 1252 N N . ASP B 1 20 ? -2.012 26.531 14.398 1 82.44 20 ASP B N 1
ATOM 1253 C CA . ASP B 1 20 ? -2.41 26.984 15.719 1 82.44 20 ASP B CA 1
ATOM 1254 C C . ASP B 1 20 ? -1.502 26.406 16.797 1 82.44 20 ASP B C 1
ATOM 1256 O O . ASP B 1 20 ? -1.743 26.594 18 1 82.44 20 ASP B O 1
ATOM 1260 N N . GLY B 1 21 ? -0.552 25.703 16.312 1 81.88 21 GLY B N 1
ATOM 1261 C CA . GLY B 1 21 ? 0.511 25.281 17.203 1 81.88 21 GLY B CA 1
ATOM 1262 C C . GLY B 1 21 ? 0.281 23.906 17.797 1 81.88 21 GLY B C 1
ATOM 1263 O O . GLY B 1 21 ? 1.131 23.391 18.531 1 81.88 21 GLY B O 1
ATOM 1264 N N . GLN B 1 22 ? -0.78 23.281 17.562 1 94.62 22 GLN B N 1
ATOM 1265 C CA . GLN B 1 22 ? -0.976 21.922 18.078 1 94.62 22 GLN B CA 1
ATOM 1266 C C . GLN B 1 22 ? -0.206 20.906 17.234 1 94.62 22 GLN B C 1
ATOM 1268 O O . GLN B 1 22 ? -0.151 21.016 16.016 1 94.62 22 GLN B O 1
ATOM 1273 N N . SER B 1 23 ? 0.446 20.016 17.984 1 98.12 23 SER B N 1
ATOM 1274 C CA . SER B 1 23 ? 1.236 18.984 17.312 1 98.12 23 SER B CA 1
ATOM 1275 C C . SER B 1 23 ? 0.922 17.609 17.891 1 98.12 23 SER B C 1
ATOM 1277 O O . SER B 1 23 ? 0.353 17.484 18.969 1 98.12 23 SER B O 1
ATOM 1279 N N . ALA B 1 24 ? 1.184 16.609 17.047 1 98.5 24 ALA B N 1
ATOM 1280 C CA . ALA B 1 24 ? 0.988 15.227 17.469 1 98.5 24 ALA B CA 1
ATOM 1281 C C . ALA B 1 24 ? 2.074 14.32 16.906 1 98.5 24 ALA B C 1
ATOM 1283 O O . ALA B 1 24 ? 2.467 14.469 15.742 1 98.5 24 ALA B O 1
ATOM 1284 N N . PRO B 1 25 ? 2.635 13.477 17.766 1 98.62 25 PRO B N 1
ATOM 1285 C CA . PRO B 1 25 ? 3.514 12.445 17.203 1 98.62 25 PRO B CA 1
ATOM 1286 C C . PRO B 1 25 ? 2.775 11.461 16.297 1 98.62 25 PRO B C 1
ATOM 1288 O O . PRO B 1 25 ? 1.597 11.18 16.531 1 98.62 25 PRO B O 1
ATOM 1291 N N . VAL B 1 26 ? 3.477 11.016 15.273 1 98.75 26 VAL B N 1
ATOM 1292 C CA . VAL B 1 26 ? 2.863 10.031 14.391 1 98.75 26 VAL B CA 1
ATOM 1293 C C . VAL B 1 26 ? 3.84 8.883 14.141 1 98.75 26 VAL B C 1
ATOM 1295 O O . VAL B 1 26 ? 5.055 9.086 14.133 1 98.75 26 VAL B O 1
ATOM 1298 N N . ARG B 1 27 ? 3.225 7.715 14.031 1 98.69 27 ARG B N 1
ATOM 1299 C CA . ARG B 1 27 ? 3.895 6.551 13.453 1 98.69 27 ARG B CA 1
ATOM 1300 C C . ARG B 1 27 ? 3.605 6.434 11.961 1 98.69 27 ARG B C 1
ATOM 1302 O O . ARG B 1 27 ? 2.459 6.219 11.562 1 98.69 27 ARG B O 1
ATOM 1309 N N . ILE B 1 28 ? 4.707 6.555 11.172 1 98.75 28 ILE B N 1
ATOM 1310 C CA . ILE B 1 28 ? 4.562 6.734 9.734 1 98.75 28 ILE B CA 1
ATOM 1311 C C . ILE B 1 28 ? 4.852 5.414 9.023 1 98.75 28 ILE B C 1
ATOM 1313 O O . ILE B 1 28 ? 5.883 4.781 9.266 1 98.75 28 ILE B O 1
ATOM 1317 N N . LEU B 1 29 ? 3.941 5 8.164 1 98.69 29 LEU B N 1
ATOM 1318 C CA . LEU B 1 29 ? 4.203 3.943 7.195 1 98.69 29 LEU B CA 1
ATOM 1319 C C . LEU B 1 29 ? 4.496 4.531 5.82 1 98.69 29 LEU B C 1
ATOM 1321 O O . LEU B 1 29 ? 3.648 5.211 5.234 1 98.69 29 LEU B O 1
ATOM 1325 N N . ARG B 1 30 ? 5.758 4.316 5.32 1 98.69 30 ARG B N 1
ATOM 1326 C CA . ARG B 1 30 ? 6.023 4.598 3.912 1 98.69 30 ARG B CA 1
ATOM 1327 C C . ARG B 1 30 ? 5.355 3.564 3.012 1 98.69 30 ARG B C 1
ATOM 1329 O O . ARG B 1 30 ? 5.672 2.375 3.078 1 98.69 30 ARG B O 1
ATOM 1336 N N . ASP B 1 31 ? 4.375 3.992 2.256 1 98.5 31 ASP B N 1
ATOM 1337 C CA . ASP B 1 31 ? 3.564 3.098 1.438 1 98.5 31 ASP B CA 1
ATOM 1338 C C . ASP B 1 31 ? 3.758 3.387 -0.049 1 98.5 31 ASP B C 1
ATOM 1340 O O . ASP B 1 31 ? 3.121 4.289 -0.6 1 98.5 31 ASP B O 1
ATOM 1344 N N . THR B 1 32 ? 4.547 2.551 -0.708 1 98.44 32 THR B N 1
ATOM 1345 C CA . THR B 1 32 ? 4.848 2.744 -2.123 1 98.44 32 THR B CA 1
ATOM 1346 C C . THR B 1 32 ? 3.658 2.348 -2.988 1 98.44 32 THR B C 1
ATOM 1348 O O . THR B 1 32 ? 3.625 2.646 -4.184 1 98.44 32 THR B O 1
ATOM 1351 N N . GLY B 1 33 ? 2.609 1.775 -2.422 1 98.31 33 GLY B N 1
ATOM 1352 C CA . GLY B 1 33 ? 1.378 1.446 -3.121 1 98.31 33 GLY B CA 1
ATOM 1353 C C . GLY B 1 33 ? 0.302 2.504 -2.965 1 98.31 33 GLY B C 1
ATOM 1354 O O . GLY B 1 33 ? -0.794 2.369 -3.512 1 98.31 33 GLY B O 1
ATOM 1355 N N . ALA B 1 34 ? 0.589 3.521 -2.289 1 98.25 34 ALA B N 1
ATOM 1356 C CA . ALA B 1 34 ? -0.369 4.602 -2.066 1 98.25 34 ALA B CA 1
ATOM 1357 C C . ALA B 1 34 ? -0.005 5.832 -2.889 1 98.25 34 ALA B C 1
ATOM 1359 O O . ALA B 1 34 ? 1.075 6.402 -2.723 1 98.25 34 ALA B O 1
ATOM 1360 N N . ALA B 1 35 ? -0.913 6.238 -3.73 1 97.69 35 ALA B N 1
ATOM 1361 C CA . ALA B 1 35 ? -0.725 7.469 -4.496 1 97.69 35 ALA B CA 1
ATOM 1362 C C . ALA B 1 35 ? -0.947 8.695 -3.619 1 97.69 35 ALA B C 1
ATOM 1364 O O . ALA B 1 35 ? -0.415 9.773 -3.902 1 97.69 35 ALA B O 1
ATOM 1365 N N . GLN B 1 36 ? -1.706 8.562 -2.584 1 97.69 36 GLN B N 1
ATOM 1366 C CA . GLN B 1 36 ? -2.15 9.617 -1.678 1 97.69 36 GLN B CA 1
ATOM 1367 C C . GLN B 1 36 ? -1.728 9.32 -0.242 1 97.69 36 GLN B C 1
ATOM 1369 O O . GLN B 1 36 ? -1.804 8.18 0.211 1 97.69 36 GLN B O 1
ATOM 1374 N N . SER B 1 37 ? -1.289 10.359 0.477 1 98.81 37 SER B N 1
ATOM 1375 C CA . SER B 1 37 ? -0.976 10.258 1.898 1 98.81 37 SER B CA 1
ATOM 1376 C C . SER B 1 37 ? -2.215 10.492 2.756 1 98.81 37 SER B C 1
ATOM 1378 O O . SER B 1 37 ? -3.148 11.18 2.33 1 98.81 37 SER B O 1
ATOM 1380 N N . PHE B 1 38 ? -2.137 9.914 3.99 1 98.81 38 PHE B N 1
ATOM 1381 C CA . PHE B 1 38 ? -3.297 9.977 4.871 1 98.81 38 PHE B CA 1
ATOM 1382 C C . PHE B 1 38 ? -2.867 10.188 6.316 1 98.81 38 PHE B C 1
ATOM 1384 O O . PHE B 1 38 ? -1.801 9.719 6.727 1 98.81 38 PHE B O 1
ATOM 1391 N N . THR B 1 39 ? -3.705 10.875 7.078 1 98.75 39 THR B N 1
ATOM 1392 C CA . THR B 1 39 ? -3.6 10.906 8.531 1 98.75 39 THR B CA 1
ATOM 1393 C C . THR B 1 39 ? -4.969 10.711 9.18 1 98.75 39 THR B C 1
ATOM 1395 O O . THR B 1 39 ? -5.98 10.586 8.484 1 98.75 39 THR B O 1
ATOM 1398 N N . LEU B 1 40 ? -4.945 10.609 10.453 1 98.62 40 LEU B N 1
ATOM 1399 C CA . LEU B 1 40 ? -6.184 10.391 11.195 1 98.62 40 LEU B CA 1
ATOM 1400 C C . LEU B 1 40 ? -6.77 11.719 11.68 1 98.62 40 LEU B C 1
ATOM 1402 O O . LEU B 1 40 ? -6.031 12.609 12.094 1 98.62 40 LEU B O 1
ATOM 1406 N N . CYS B 1 41 ? -8.023 11.773 11.711 1 97.5 41 CYS B N 1
ATOM 1407 C CA . CYS B 1 41 ? -8.711 13.031 12 1 97.5 41 CYS B CA 1
ATOM 1408 C C . CYS B 1 41 ? -8.555 13.406 13.469 1 97.5 41 CYS B C 1
ATOM 1410 O O . CYS B 1 41 ? -8.633 14.586 13.82 1 97.5 41 CYS B O 1
ATOM 1412 N N . GLU B 1 42 ? -8.289 12.477 14.305 1 97.31 42 GLU B N 1
ATOM 1413 C CA . GLU B 1 42 ? -8.312 12.734 15.742 1 97.31 42 GLU B CA 1
ATOM 1414 C C . GLU B 1 42 ? -6.988 13.32 16.219 1 97.31 42 GLU B C 1
ATOM 1416 O O . GLU B 1 42 ? -6.891 13.82 17.344 1 97.31 42 GLU B O 1
ATOM 1421 N N . LEU B 1 43 ? -6.027 13.328 15.406 1 97.81 43 LEU B N 1
ATOM 1422 C CA . LEU B 1 43 ? -4.676 13.648 15.859 1 97.81 43 LEU B CA 1
ATOM 1423 C C . LEU B 1 43 ? -4.48 15.156 15.977 1 97.81 43 LEU B C 1
ATOM 1425 O O . LEU B 1 43 ? -3.633 15.617 16.75 1 97.81 43 LEU B O 1
ATOM 1429 N N . LEU B 1 44 ? -5.172 15.898 15.156 1 97.75 44 LEU B N 1
ATOM 1430 C CA . LEU B 1 44 ? -5.086 17.359 15.125 1 97.75 44 LEU B CA 1
ATOM 1431 C C . LEU B 1 44 ? -6.473 17.984 15.102 1 97.75 44 LEU B C 1
ATOM 1433 O O . LEU B 1 44 ? -7.441 17.344 14.688 1 97.75 44 LEU B O 1
ATOM 1437 N N . PRO B 1 45 ? -6.57 19.234 15.555 1 96.12 45 PRO B N 1
ATOM 1438 C CA . PRO B 1 45 ? -7.855 19.922 15.438 1 96.12 45 PRO B CA 1
ATOM 1439 C C . PRO B 1 45 ? -8.148 20.391 14.016 1 96.12 45 PRO B C 1
ATOM 1441 O O . PRO B 1 45 ? -8.141 21.594 13.75 1 96.12 45 PRO B O 1
ATOM 1444 N N . LEU B 1 46 ? -8.43 19.484 13.148 1 96.31 46 LEU B N 1
ATOM 1445 C CA . LEU B 1 46 ? -8.727 19.781 11.75 1 96.31 46 LEU B CA 1
ATOM 1446 C C . LEU B 1 46 ? -10.062 20.516 11.617 1 96.31 46 LEU B C 1
ATOM 1448 O O . LEU B 1 46 ? -11.031 20.141 12.289 1 96.31 46 LEU B O 1
ATOM 1452 N N . SER B 1 47 ? -10.031 21.562 10.875 1 94.81 47 SER B N 1
ATOM 1453 C CA . SER B 1 47 ? -11.195 22.422 10.711 1 94.81 47 SER B CA 1
ATOM 1454 C C . SER B 1 47 ? -11.219 23.047 9.32 1 94.81 47 SER B C 1
ATOM 1456 O O . SER B 1 47 ? -10.531 22.594 8.414 1 94.81 47 SER B O 1
ATOM 1458 N N . GLU B 1 48 ? -12.055 24.062 9.125 1 95.44 48 GLU B N 1
ATOM 1459 C CA . GLU B 1 48 ? -12.125 24.797 7.871 1 95.44 48 GLU B CA 1
ATOM 1460 C C . GLU B 1 48 ? -10.789 25.484 7.559 1 95.44 48 GLU B C 1
ATOM 1462 O O . GLU B 1 48 ? -10.445 25.672 6.391 1 95.44 48 GLU B O 1
ATOM 1467 N N . LYS B 1 49 ? -10.078 25.781 8.602 1 94.88 49 LYS B N 1
ATOM 1468 C CA . LYS B 1 49 ? -8.805 26.469 8.445 1 94.88 49 LYS B CA 1
ATOM 1469 C C . LYS B 1 49 ? -7.766 25.562 7.789 1 94.88 49 LYS B C 1
ATOM 1471 O O . LYS B 1 49 ? -6.879 26.031 7.074 1 94.88 49 LYS B O 1
ATOM 1476 N N . THR B 1 50 ? -7.887 24.25 8.055 1 96.94 50 THR B N 1
ATOM 1477 C CA . THR B 1 50 ? -6.922 23.297 7.512 1 96.94 50 THR B CA 1
ATOM 1478 C C . THR B 1 50 ? -7.465 22.625 6.246 1 96.94 50 THR B C 1
ATOM 1480 O O . THR B 1 50 ? -6.711 22.016 5.492 1 96.94 50 THR B O 1
ATOM 1483 N N . ALA B 1 51 ? -8.82 22.734 6.07 1 98 51 ALA B N 1
ATOM 1484 C CA . ALA B 1 51 ? -9.461 22.109 4.918 1 98 51 ALA B CA 1
ATOM 1485 C C . ALA B 1 51 ? -9.016 22.766 3.615 1 98 51 ALA B C 1
ATOM 1487 O O . ALA B 1 51 ? -8.898 24 3.541 1 98 51 ALA B O 1
ATOM 1488 N N . THR B 1 52 ? -8.734 21.953 2.598 1 98.06 52 THR B N 1
ATOM 1489 C CA . THR B 1 52 ? -8.414 22.5 1.284 1 98.06 52 THR B CA 1
ATOM 1490 C C . THR B 1 52 ? -9.68 22.797 0.497 1 98.06 52 THR B C 1
ATOM 1492 O O . THR B 1 52 ? -9.641 23.516 -0.509 1 98.06 52 THR B O 1
ATOM 1495 N N . GLY B 1 53 ? -10.766 22.188 0.918 1 97.81 53 GLY B N 1
ATOM 1496 C CA . GLY B 1 53 ? -12.016 22.281 0.177 1 97.81 53 GLY B CA 1
ATOM 1497 C C . GLY B 1 53 ? -12.172 21.188 -0.863 1 97.81 53 GLY B C 1
ATOM 1498 O O . GLY B 1 53 ? -13.211 21.078 -1.506 1 97.81 53 GLY B O 1
ATOM 1499 N N . SER B 1 54 ? -11.164 20.391 -1.036 1 97.62 54 SER B N 1
ATOM 1500 C CA . SER B 1 54 ? -11.172 19.312 -2.014 1 97.62 54 SER B CA 1
ATOM 1501 C C . SER B 1 54 ? -11.18 17.938 -1.327 1 97.62 54 SER B C 1
ATOM 1503 O O . SER B 1 54 ? -10.852 17.844 -0.144 1 97.62 54 SER B O 1
ATOM 1505 N N . SER B 1 55 ? -11.727 16.984 -2.066 1 98.19 55 SER B N 1
ATOM 1506 C CA . SER B 1 55 ? -11.695 15.586 -1.668 1 98.19 55 SER B CA 1
ATOM 1507 C C . SER B 1 55 ? -11.18 14.703 -2.799 1 98.19 55 SER B C 1
ATOM 1509 O O . SER B 1 55 ? -11.164 15.117 -3.959 1 98.19 55 SER B O 1
ATOM 1511 N N . VAL B 1 56 ? -10.711 13.602 -2.391 1 97.75 56 VAL B N 1
ATOM 1512 C CA . VAL B 1 56 ? -10.273 12.625 -3.389 1 97.75 56 VAL B CA 1
ATOM 1513 C C . VAL B 1 56 ? -11.086 11.344 -3.236 1 97.75 56 VAL B C 1
ATOM 1515 O O . VAL B 1 56 ? -11.5 10.992 -2.131 1 97.75 56 VAL B O 1
ATOM 1518 N N . LEU B 1 57 ? -11.336 10.727 -4.41 1 97.31 57 LEU B N 1
ATOM 1519 C CA . LEU B 1 57 ? -11.852 9.359 -4.395 1 97.31 57 LEU B CA 1
ATOM 1520 C C . LEU B 1 57 ? -10.719 8.344 -4.312 1 97.31 57 LEU B C 1
ATOM 1522 O O . LEU B 1 57 ? -9.82 8.344 -5.156 1 97.31 57 LEU B O 1
ATOM 1526 N N . VAL B 1 58 ? -10.773 7.547 -3.299 1 96.69 58 VAL B N 1
ATOM 1527 C CA . VAL B 1 58 ? -9.719 6.566 -3.055 1 96.69 58 VAL B CA 1
ATOM 1528 C C . VAL B 1 58 ? -10.266 5.156 -3.262 1 96.69 58 VAL B C 1
ATOM 1530 O O . VAL B 1 58 ? -11.352 4.824 -2.771 1 96.69 58 VAL B O 1
ATOM 1533 N N . GLN B 1 59 ? -9.516 4.391 -3.994 1 96.5 59 GLN B N 1
ATOM 1534 C CA . GLN B 1 59 ? -9.8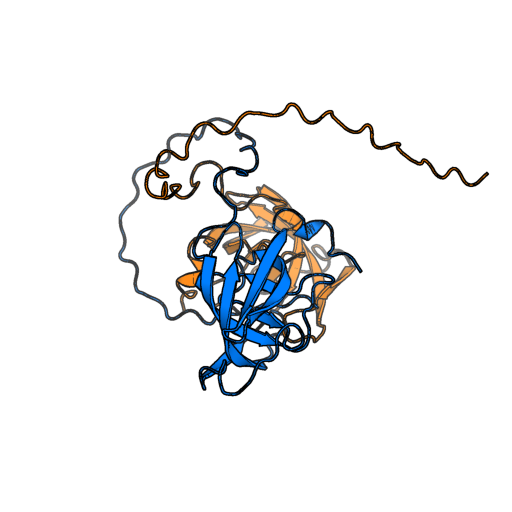52 2.988 -4.219 1 96.5 59 GLN B CA 1
ATOM 1535 C C . GLN B 1 59 ? -8.75 2.068 -3.691 1 96.5 59 GLN B C 1
ATOM 1537 O O . GLN B 1 59 ? -7.574 2.252 -4.004 1 96.5 59 GLN B O 1
ATOM 1542 N N . GLY B 1 60 ? -9.117 1.149 -2.838 1 95.81 60 GLY B N 1
ATOM 1543 C CA . GLY B 1 60 ? -8.188 0.154 -2.332 1 95.81 60 GLY B CA 1
ATOM 1544 C C . GLY B 1 60 ? -8.438 -1.235 -2.887 1 95.81 60 GLY B C 1
ATOM 1545 O O . GLY B 1 60 ? -9.156 -1.394 -3.877 1 95.81 60 GLY B O 1
ATOM 1546 N N . ILE B 1 61 ? -7.855 -2.197 -2.295 1 96.38 61 ILE B N 1
ATOM 1547 C CA . ILE B 1 61 ? -7.816 -3.58 -2.76 1 96.38 61 ILE B CA 1
ATOM 1548 C C . ILE B 1 61 ? -9.219 -4.18 -2.709 1 96.38 61 ILE B C 1
ATOM 1550 O O . ILE B 1 61 ? -9.492 -5.195 -3.354 1 96.38 61 ILE B O 1
ATOM 1554 N N . GLU B 1 62 ? -10.102 -3.523 -1.93 1 95.56 62 GLU B N 1
ATOM 1555 C CA . GLU B 1 62 ? -11.469 -3.998 -1.786 1 95.56 62 GLU B CA 1
ATOM 1556 C C . GLU B 1 62 ? -12.32 -3.594 -2.986 1 95.56 62 GLU B C 1
ATOM 1558 O O . GLU B 1 62 ? -13.438 -4.086 -3.154 1 95.56 62 GLU B O 1
ATOM 1563 N N . MET B 1 63 ? -11.883 -2.732 -3.719 1 95.19 63 MET B N 1
ATOM 1564 C CA . MET B 1 63 ? -12.438 -2.303 -5 1 95.19 63 MET B CA 1
ATOM 1565 C C . MET B 1 63 ? -13.656 -1.407 -4.797 1 95.19 63 MET B C 1
ATOM 1567 O O . MET B 1 63 ? -14.383 -1.114 -5.746 1 95.19 63 MET B O 1
ATOM 1571 N N . GLY B 1 64 ? -13.883 -0.999 -3.557 1 94.44 64 GLY B N 1
ATOM 1572 C CA . GLY B 1 64 ? -14.812 0.091 -3.307 1 94.44 64 GLY B CA 1
ATOM 1573 C C . GLY B 1 64 ? -14.164 1.458 -3.365 1 94.44 64 GLY B C 1
ATOM 1574 O O . GLY B 1 64 ? -12.945 1.564 -3.551 1 94.44 64 GLY B O 1
ATOM 1575 N N . PHE B 1 65 ? -15.031 2.436 -3.227 1 94.69 65 PHE B N 1
ATOM 1576 C CA . PHE B 1 65 ? -14.547 3.811 -3.217 1 94.69 65 PHE B CA 1
ATOM 1577 C C . PHE B 1 65 ? -14.93 4.512 -1.921 1 94.69 65 PHE B C 1
ATOM 1579 O O . PHE B 1 65 ? -16.016 4.285 -1.385 1 94.69 65 PHE B O 1
ATOM 1586 N N . ILE B 1 66 ? -14 5.32 -1.484 1 95.69 66 ILE B N 1
ATOM 1587 C CA . ILE B 1 66 ? -14.336 6.227 -0.39 1 95.69 66 ILE B CA 1
ATOM 1588 C C . ILE B 1 66 ? -13.898 7.648 -0.747 1 95.69 66 ILE B C 1
ATOM 1590 O O . ILE B 1 66 ? -12.867 7.84 -1.402 1 95.69 66 ILE B O 1
ATOM 1594 N N . ARG B 1 67 ? -14.734 8.586 -0.405 1 97.75 67 ARG B N 1
ATOM 1595 C CA . ARG B 1 67 ? -14.367 9.992 -0.542 1 97.75 67 ARG B CA 1
ATOM 1596 C C . ARG B 1 67 ? -13.625 10.484 0.694 1 97.75 67 ARG B C 1
ATOM 1598 O O . ARG B 1 67 ? -14.109 10.352 1.816 1 97.75 67 ARG B O 1
ATOM 1605 N N . VAL B 1 68 ? -12.508 11.086 0.512 1 98.19 68 VAL B N 1
ATOM 1606 C CA . VAL B 1 68 ? -11.641 11.477 1.621 1 98.19 68 VAL B CA 1
ATOM 1607 C C . VAL B 1 68 ? -11.336 12.969 1.537 1 98.19 68 VAL B C 1
ATOM 1609 O O . VAL B 1 68 ? -10.789 13.438 0.537 1 98.19 68 VAL B O 1
ATOM 1612 N N . PRO B 1 69 ? -11.734 13.75 2.588 1 98.69 69 PRO B N 1
ATOM 1613 C CA . PRO B 1 69 ? -11.383 15.172 2.574 1 98.69 69 PRO B CA 1
ATOM 1614 C C . PRO B 1 69 ? -9.875 15.414 2.719 1 98.69 69 PRO B C 1
ATOM 1616 O O . PRO B 1 69 ? -9.188 14.633 3.377 1 98.69 69 PRO B O 1
ATOM 1619 N N . LEU B 1 70 ? -9.391 16.484 2.094 1 98.81 70 LEU B N 1
ATOM 1620 C CA . LEU B 1 70 ? -7.973 16.844 2.121 1 98.81 70 LEU B CA 1
ATOM 1621 C C . LEU B 1 70 ? -7.734 18.031 3.055 1 98.81 70 LEU B C 1
ATOM 1623 O O . LEU B 1 70 ? -8.523 18.969 3.086 1 98.81 70 LEU B O 1
ATOM 1627 N N . HIS B 1 71 ? -6.719 17.969 3.836 1 98.75 71 HIS B N 1
ATOM 1628 C CA . HIS B 1 71 ? -6.324 19.031 4.75 1 98.75 71 HIS B CA 1
ATOM 1629 C C . HIS B 1 71 ? -4.844 19.359 4.609 1 98.75 71 HIS B C 1
ATOM 1631 O O . HIS B 1 71 ? -4.043 18.5 4.25 1 98.75 71 HIS B O 1
ATOM 1637 N N . ARG B 1 72 ? -4.492 20.547 4.863 1 98.31 72 ARG B N 1
ATOM 1638 C CA . ARG B 1 72 ? -3.102 21 4.902 1 98.31 72 ARG B CA 1
ATOM 1639 C C . ARG B 1 72 ? -2.545 20.922 6.32 1 98.31 72 ARG B C 1
ATOM 1641 O O . ARG B 1 72 ? -3.16 21.438 7.262 1 98.31 72 ARG B O 1
ATOM 1648 N N . ILE B 1 73 ? -1.406 20.281 6.453 1 98.44 73 ILE B N 1
ATOM 1649 C CA . ILE B 1 73 ? -0.725 20.188 7.738 1 98.44 73 ILE B CA 1
ATOM 1650 C C . ILE B 1 73 ? 0.783 20.312 7.535 1 98.44 73 ILE B C 1
ATOM 1652 O O . ILE B 1 73 ? 1.26 20.359 6.398 1 98.44 73 ILE B O 1
ATOM 1656 N N . PHE B 1 74 ? 1.467 20.453 8.625 1 98.44 74 PHE B N 1
ATOM 1657 C CA . PHE B 1 74 ? 2.924 20.422 8.594 1 98.44 74 PHE B CA 1
ATOM 1658 C C . PHE B 1 74 ? 3.445 19.062 9.039 1 98.44 74 PHE B C 1
ATOM 1660 O O . PHE B 1 74 ? 3.006 18.531 10.062 1 98.44 74 PHE B O 1
ATOM 1667 N N . LEU B 1 75 ? 4.34 18.469 8.227 1 98.62 75 LEU B N 1
ATOM 1668 C CA . LEU B 1 75 ? 4.953 17.188 8.523 1 98.62 75 LEU B CA 1
ATOM 1669 C C . LEU B 1 75 ? 6.445 17.344 8.789 1 98.62 75 LEU B C 1
ATOM 1671 O O . LEU B 1 75 ? 7.16 17.953 7.996 1 98.62 75 LEU B O 1
ATOM 1675 N N . LYS B 1 76 ? 6.859 16.844 9.898 1 98.19 76 LYS B N 1
ATOM 1676 C CA . LYS B 1 76 ? 8.281 16.688 10.203 1 98.19 76 LYS B CA 1
ATOM 1677 C C . LYS B 1 76 ? 8.648 15.203 10.305 1 98.19 76 LYS B C 1
ATOM 1679 O O . LYS B 1 76 ? 8.219 14.516 11.234 1 98.19 76 LYS B O 1
ATOM 1684 N N . SER B 1 77 ? 9.391 14.695 9.367 1 97.56 77 SER B N 1
ATOM 1685 C CA . SER B 1 77 ? 9.891 13.328 9.352 1 97.56 77 SER B CA 1
ATOM 1686 C C . SER B 1 77 ? 11.281 13.25 8.719 1 97.56 77 SER B C 1
ATOM 1688 O O . SER B 1 77 ? 11.797 14.25 8.219 1 97.56 77 SER B O 1
ATOM 1690 N N . ASP B 1 78 ? 11.812 12.023 8.797 1 93.75 78 ASP B N 1
ATOM 1691 C CA . ASP B 1 78 ? 13.133 11.82 8.203 1 93.75 78 ASP B CA 1
ATOM 1692 C C . ASP B 1 78 ? 13.062 11.922 6.68 1 93.75 78 ASP B C 1
ATOM 1694 O O . ASP B 1 78 ? 14.031 12.352 6.039 1 93.75 78 ASP B O 1
ATOM 1698 N N . LEU B 1 79 ? 11.914 11.633 6.117 1 94.62 79 LEU B N 1
ATOM 1699 C CA . LEU B 1 79 ? 11.789 11.586 4.664 1 94.62 79 LEU B CA 1
ATOM 1700 C C . LEU B 1 79 ? 11.336 12.93 4.113 1 94.62 79 LEU B C 1
ATOM 1702 O O . LEU B 1 79 ? 11.766 13.344 3.035 1 94.62 79 LEU B O 1
ATOM 1706 N N . VAL B 1 80 ? 10.5 13.555 4.84 1 96.31 80 VAL B N 1
ATOM 1707 C CA . VAL B 1 80 ? 9.883 14.781 4.352 1 96.31 80 VAL B CA 1
ATOM 1708 C C . VAL B 1 80 ? 9.672 15.75 5.508 1 96.31 80 VAL B C 1
ATOM 1710 O O . VAL B 1 80 ? 9.25 15.352 6.598 1 96.31 80 VAL B O 1
ATOM 1713 N N . CYS B 1 81 ? 9.961 16.938 5.336 1 97.56 81 CYS B N 1
ATOM 1714 C CA . CYS B 1 81 ? 9.664 18.031 6.258 1 97.56 81 CYS B CA 1
ATOM 1715 C C . CYS B 1 81 ? 9.078 19.219 5.516 1 97.56 81 CYS B C 1
ATOM 1717 O O . CYS B 1 81 ? 9.695 19.75 4.586 1 97.56 81 CYS B O 1
ATOM 1719 N N . GLY B 1 82 ? 7.84 19.641 5.992 1 97.75 82 GLY B N 1
ATOM 1720 C CA . GLY B 1 82 ? 7.223 20.781 5.355 1 97.75 82 GLY B CA 1
ATOM 1721 C C . GLY B 1 82 ? 5.711 20.703 5.297 1 97.75 82 GLY B C 1
ATOM 1722 O O . GLY B 1 82 ? 5.113 19.797 5.891 1 97.75 82 GLY B O 1
ATOM 1723 N N . ASP B 1 83 ? 5.082 21.703 4.621 1 97.75 83 ASP B N 1
ATOM 1724 C CA . ASP B 1 83 ? 3.639 21.703 4.41 1 97.75 83 ASP B CA 1
ATOM 1725 C C . ASP B 1 83 ? 3.232 20.625 3.416 1 97.75 83 ASP B C 1
ATOM 1727 O O . ASP B 1 83 ? 3.822 20.5 2.338 1 97.75 83 ASP B O 1
ATOM 1731 N N . VAL B 1 84 ? 2.24 19.922 3.861 1 98.62 84 VAL B N 1
ATOM 1732 C CA . VAL B 1 84 ? 1.753 18.859 2.984 1 98.62 84 VAL B CA 1
ATOM 1733 C C . VAL B 1 84 ? 0.226 18.844 2.998 1 98.62 84 VAL B C 1
ATOM 1735 O O . VAL B 1 84 ? -0.399 19.375 3.912 1 98.62 84 VAL B O 1
ATOM 1738 N N . VAL B 1 85 ? -0.349 18.281 1.938 1 98.75 85 VAL B N 1
ATOM 1739 C CA . VAL B 1 85 ? -1.781 18 1.858 1 98.75 85 VAL B CA 1
ATOM 1740 C C . VAL B 1 85 ? -2.033 16.5 1.985 1 98.75 85 VAL B C 1
ATOM 1742 O O . VAL B 1 85 ? -1.449 15.711 1.248 1 98.75 85 VAL B O 1
ATOM 1745 N N . VAL B 1 86 ? -2.898 16.203 2.965 1 98.81 86 VAL B N 1
ATOM 1746 C CA . VAL B 1 86 ? -3.123 14.781 3.242 1 98.81 86 VAL B CA 1
ATOM 1747 C C . VAL B 1 86 ? -4.621 14.492 3.283 1 98.81 86 VAL B C 1
ATOM 1749 O O . VAL B 1 86 ? -5.418 15.375 3.619 1 98.81 86 VAL B O 1
ATOM 1752 N N . GLY B 1 87 ? -4.961 13.258 2.867 1 98.81 87 GLY B N 1
ATOM 1753 C CA . GLY B 1 87 ? -6.305 12.773 3.139 1 98.81 87 GLY B CA 1
ATOM 1754 C C . GLY B 1 87 ? -6.539 12.445 4.602 1 98.81 87 GLY B C 1
ATOM 1755 O O . GLY B 1 87 ? -5.641 11.938 5.281 1 98.81 87 GLY B O 1
ATOM 1756 N N . VAL B 1 88 ? -7.766 12.617 5.023 1 98.81 88 VAL B N 1
ATOM 1757 C CA . VAL B 1 88 ? -8.062 12.422 6.438 1 98.81 88 VAL B CA 1
ATOM 1758 C C . VAL B 1 88 ? -9.078 11.289 6.602 1 98.81 88 VAL B C 1
ATOM 1760 O O . VAL B 1 88 ? -10.141 11.305 5.973 1 98.81 88 VAL B O 1
ATOM 1763 N N . ARG B 1 89 ? -8.703 10.336 7.418 1 98.5 89 ARG B N 1
ATOM 1764 C CA . ARG B 1 89 ? -9.562 9.195 7.727 1 98.5 89 ARG B CA 1
ATOM 1765 C C . ARG B 1 89 ? -9.789 9.07 9.227 1 98.5 89 ARG B C 1
ATOM 1767 O O . ARG B 1 89 ? -9.039 9.633 10.023 1 98.5 89 ARG B O 1
ATOM 1774 N N . SER B 1 90 ? -10.828 8.336 9.531 1 97.81 90 SER B N 1
ATOM 1775 C CA . SER B 1 90 ? -11.117 8.109 10.945 1 97.81 90 SER B CA 1
ATOM 1776 C C . SER B 1 90 ? -10.352 6.898 11.477 1 97.81 90 SER B C 1
ATOM 1778 O O . SER B 1 90 ? -10.18 6.746 12.688 1 97.81 90 SER B O 1
ATOM 1780 N N . SER B 1 91 ? -9.914 5.949 10.57 1 97.12 91 SER B N 1
ATOM 1781 C CA . SER B 1 91 ? -9.203 4.734 10.945 1 97.12 91 SER B CA 1
ATOM 1782 C C . SER B 1 91 ? -8.297 4.246 9.82 1 97.12 91 SER B C 1
ATOM 1784 O O . SER B 1 91 ? -8.484 4.633 8.664 1 97.12 91 SER B O 1
ATOM 1786 N N . PHE B 1 92 ? -7.258 3.527 10.25 1 97 92 PHE B N 1
ATOM 1787 C CA . PHE B 1 92 ? -6.375 2.842 9.312 1 97 92 PHE B CA 1
ATOM 1788 C C . PHE B 1 92 ? -6.426 1.334 9.523 1 97 92 PHE B C 1
ATOM 1790 O O . PHE B 1 92 ? -6.727 0.868 10.625 1 97 92 PHE B O 1
ATOM 1797 N N . PRO B 1 93 ? -6.102 0.645 8.492 1 95.31 93 PRO B N 1
ATOM 1798 C CA . PRO B 1 93 ? -6.156 -0.814 8.617 1 95.31 93 PRO B CA 1
ATOM 1799 C C . PRO B 1 93 ? -4.934 -1.392 9.32 1 95.31 93 PRO B C 1
ATOM 1801 O O . PRO B 1 93 ? -4.879 -2.594 9.586 1 95.31 93 PRO B O 1
ATOM 1804 N N . ILE B 1 94 ? -3.906 -0.643 9.586 1 96.38 94 ILE B N 1
ATOM 1805 C CA . ILE B 1 94 ? -2.676 -1.117 10.211 1 96.38 94 ILE B CA 1
ATOM 1806 C C . ILE B 1 94 ? -2.562 -0.553 11.625 1 96.38 94 ILE B C 1
ATOM 1808 O O . ILE B 1 94 ? -2.395 0.655 11.805 1 96.38 94 ILE B O 1
ATOM 1812 N N . PRO B 1 95 ? -2.584 -1.45 12.57 1 94.31 95 PRO B N 1
ATOM 1813 C CA . PRO B 1 95 ? -2.508 -0.975 13.953 1 94.31 95 PRO B CA 1
ATOM 1814 C C . PRO B 1 95 ? -1.275 -0.11 14.211 1 94.31 95 PRO B C 1
ATOM 1816 O O . PRO B 1 95 ? -0.212 -0.355 13.641 1 94.31 95 PRO B O 1
ATOM 1819 N N . SER B 1 96 ? -1.407 0.857 15.055 1 95.56 96 SER B N 1
ATOM 1820 C CA . SER B 1 96 ? -0.36 1.723 15.586 1 95.56 96 SER B CA 1
ATOM 1821 C C . SER B 1 96 ? 0.118 2.721 14.539 1 95.56 96 SER B C 1
ATOM 1823 O O . SER B 1 96 ? 0.845 3.664 14.852 1 95.56 96 SER B O 1
ATOM 1825 N N . VAL B 1 97 ? -0.221 2.451 13.273 1 98.31 97 VAL B N 1
ATOM 1826 C CA . VAL B 1 97 ? 0.086 3.418 12.227 1 98.31 97 VAL B CA 1
ATOM 1827 C C . VAL B 1 97 ? -0.973 4.516 12.211 1 98.31 97 VAL B C 1
ATOM 1829 O O . VAL B 1 97 ? -2.174 4.23 12.211 1 98.31 97 VAL B O 1
ATOM 1832 N N . ASN B 1 98 ? -0.467 5.75 12.242 1 98.56 98 ASN B N 1
ATOM 1833 C CA . ASN B 1 98 ? -1.45 6.828 12.211 1 98.56 98 ASN B CA 1
ATOM 1834 C C . ASN B 1 98 ? -1.088 7.891 11.18 1 98.56 98 ASN B C 1
ATOM 1836 O O . ASN B 1 98 ? -1.688 8.969 11.148 1 98.56 98 ASN B O 1
ATOM 1840 N N . PHE B 1 99 ? -0.154 7.547 10.359 1 98.81 99 PHE B N 1
ATOM 1841 C CA . PHE B 1 99 ? 0.188 8.328 9.18 1 98.81 99 PHE B CA 1
ATOM 1842 C C . PHE B 1 99 ? 0.673 7.426 8.055 1 98.81 99 PHE B C 1
ATOM 1844 O O . PHE B 1 99 ? 1.597 6.633 8.242 1 98.81 99 PHE B O 1
ATOM 1851 N N . ILE B 1 100 ? 0.051 7.504 6.941 1 98.88 100 ILE B N 1
ATOM 1852 C CA . ILE B 1 100 ? 0.48 6.801 5.734 1 98.88 100 ILE B CA 1
ATOM 1853 C C . ILE B 1 100 ? 1.125 7.789 4.766 1 98.88 100 ILE B C 1
ATOM 1855 O O . ILE B 1 100 ? 0.47 8.719 4.293 1 98.88 100 ILE B O 1
ATOM 1859 N N . LEU B 1 101 ? 2.393 7.605 4.523 1 98.88 101 LEU B N 1
ATOM 1860 C CA . LEU B 1 101 ? 3.135 8.453 3.6 1 98.88 101 LEU B CA 1
ATOM 1861 C C . LEU B 1 101 ? 3.164 7.844 2.203 1 98.88 101 LEU B C 1
ATOM 1863 O O . LEU B 1 101 ? 3.879 6.867 1.962 1 98.88 101 LEU B O 1
ATOM 1867 N N . GLY B 1 102 ? 2.393 8.453 1.324 1 98.75 102 GLY B N 1
ATOM 1868 C CA . GLY B 1 102 ? 2.266 7.965 -0.04 1 98.75 102 GLY B CA 1
ATOM 1869 C C . GLY B 1 102 ? 3.246 8.617 -1 1 98.75 102 GLY B C 1
ATOM 1870 O O . GLY B 1 102 ? 4.141 9.352 -0.579 1 98.75 102 GLY B O 1
ATOM 1871 N N . ASN B 1 103 ? 3.016 8.305 -2.238 1 98.25 103 ASN B N 1
ATOM 1872 C CA . ASN B 1 103 ? 3.945 8.742 -3.277 1 98.25 103 ASN B CA 1
ATOM 1873 C C . ASN B 1 103 ? 3.764 10.219 -3.613 1 98.25 103 ASN B C 1
ATOM 1875 O O . ASN B 1 103 ? 4.645 10.836 -4.211 1 98.25 103 ASN B O 1
ATOM 1879 N N . ASP B 1 104 ? 2.637 10.766 -3.301 1 98 104 ASP B N 1
ATOM 1880 C CA . ASP B 1 104 ? 2.371 12.172 -3.59 1 98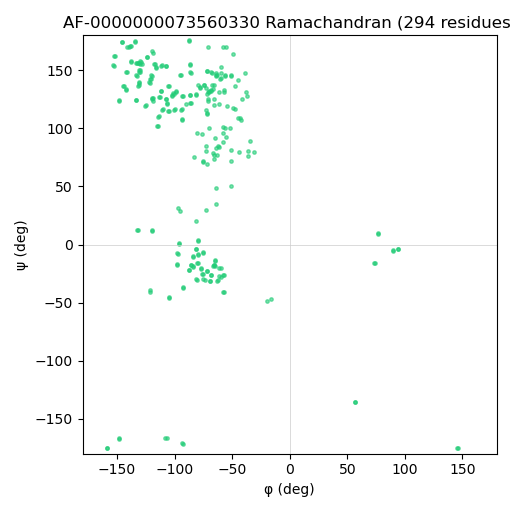 104 ASP B CA 1
ATOM 1881 C C . ASP B 1 104 ? 3.338 13.078 -2.834 1 98 104 ASP B C 1
ATOM 1883 O O . ASP B 1 104 ? 3.725 14.141 -3.332 1 98 104 ASP B O 1
ATOM 1887 N N . ILE B 1 105 ? 3.738 12.609 -1.699 1 98.44 105 ILE B N 1
ATOM 1888 C CA . ILE B 1 105 ? 4.598 13.438 -0.863 1 98.44 105 ILE B CA 1
ATOM 1889 C C . ILE B 1 105 ? 6.035 12.93 -0.932 1 98.44 105 ILE B C 1
ATOM 1891 O O . ILE B 1 105 ? 6.969 13.711 -1.137 1 98.44 105 ILE B O 1
ATOM 1895 N N . ALA B 1 106 ? 6.215 11.633 -0.82 1 97.62 106 ALA B N 1
ATOM 1896 C CA . ALA B 1 106 ? 7.559 11.078 -0.679 1 97.62 106 ALA B CA 1
ATOM 1897 C C . ALA B 1 106 ? 8.211 10.867 -2.043 1 97.62 106 ALA B C 1
ATOM 1899 O O . ALA B 1 106 ? 9.422 10.688 -2.135 1 97.62 106 ALA B O 1
ATOM 1900 N N . GLY B 1 107 ? 7.402 10.852 -3.133 1 96.31 107 GLY B N 1
ATOM 1901 C CA . GLY B 1 107 ? 7.98 10.508 -4.422 1 96.31 107 GLY B CA 1
ATOM 1902 C C . GLY B 1 107 ? 8.664 9.148 -4.426 1 96.31 107 GLY B C 1
ATOM 1903 O O . GLY B 1 107 ? 8.109 8.164 -3.928 1 96.31 107 GLY B O 1
ATOM 1904 N N . PRO B 1 108 ? 9.844 9.07 -5.004 1 95.56 108 PRO B N 1
ATOM 1905 C CA . PRO B 1 108 ? 10.539 7.789 -5.094 1 9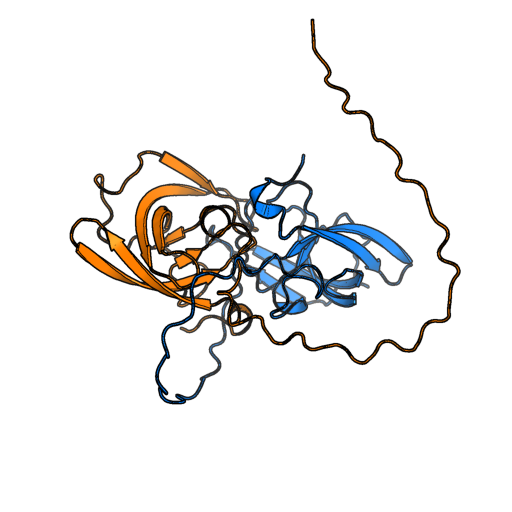5.56 108 PRO B CA 1
ATOM 1906 C C . PRO B 1 108 ? 11.281 7.426 -3.807 1 95.56 108 PRO B C 1
ATOM 1908 O O . PRO B 1 108 ? 11.812 6.32 -3.684 1 95.56 108 PRO B O 1
ATOM 1911 N N . LYS B 1 109 ? 11.297 8.289 -2.826 1 94.94 109 LYS B N 1
ATOM 1912 C CA . LYS B 1 109 ? 12.055 8.047 -1.604 1 94.94 109 LYS B CA 1
ATOM 1913 C C . LYS B 1 109 ? 11.375 7.004 -0.729 1 94.94 109 LYS B C 1
ATOM 1915 O O . LYS B 1 109 ? 10.156 7.039 -0.547 1 94.94 109 LYS B O 1
ATOM 1920 N N . VAL B 1 110 ? 12.234 6.113 -0.192 1 96.94 110 VAL B N 1
ATOM 1921 C CA . VAL B 1 110 ? 11.68 5.094 0.69 1 96.94 110 VAL B CA 1
ATOM 1922 C C . VAL B 1 110 ? 12.336 5.18 2.064 1 96.94 110 VAL B C 1
ATOM 1924 O O . VAL B 1 110 ? 11.68 4.996 3.09 1 96.94 110 VAL B O 1
ATOM 1927 N N . TRP B 1 111 ? 13.609 5.398 2.084 1 92.75 111 TRP B N 1
ATOM 1928 C CA . TRP B 1 111 ? 14.367 5.547 3.32 1 92.75 111 TRP B CA 1
ATOM 1929 C C . TRP B 1 111 ? 15.195 6.824 3.303 1 92.75 111 TRP B C 1
ATOM 1931 O O . TRP B 1 111 ? 15.453 7.391 2.236 1 92.75 111 TRP B O 1
ATOM 1941 N N . SER B 1 112 ? 15.406 7.184 4.52 1 81.69 112 SER B N 1
ATOM 1942 C CA . SER B 1 112 ? 16.328 8.312 4.613 1 81.69 112 SER B CA 1
ATOM 1943 C C . SER B 1 112 ? 17.766 7.883 4.289 1 81.69 112 SER B C 1
ATOM 1945 O O . SER B 1 112 ? 18.109 6.711 4.441 1 81.69 112 SER B O 1
ATOM 1947 N N . ARG B 1 113 ? 18.562 8.461 3.459 1 63.28 113 ARG B N 1
ATOM 1948 C CA . ARG B 1 113 ? 19.922 8.203 2.955 1 63.28 113 ARG B CA 1
ATOM 1949 C C . ARG B 1 113 ? 20.641 7.203 3.846 1 63.28 113 ARG B C 1
ATOM 1951 O O . ARG B 1 113 ? 21.375 6.34 3.352 1 63.28 113 ARG B O 1
ATOM 1958 N N . GLY B 1 114 ? 20.672 7.25 5.012 1 53.53 114 GLY B N 1
ATOM 1959 C CA . GLY B 1 114 ? 21.578 6.41 5.773 1 53.53 114 GLY B CA 1
ATOM 1960 C C . GLY B 1 114 ? 21.141 4.961 5.848 1 53.53 114 GLY B C 1
ATOM 1961 O O . GLY B 1 114 ? 21.953 4.07 6.102 1 53.53 114 GLY B O 1
ATOM 1962 N N . GLU B 1 115 ? 19.969 4.66 5.816 1 47.12 115 GLU B N 1
ATOM 1963 C CA . GLU B 1 115 ? 19.531 3.32 6.195 1 47.12 115 GLU B CA 1
ATOM 1964 C C . GLU B 1 115 ? 19.344 2.436 4.969 1 47.12 115 GLU B C 1
ATOM 1966 O O . GLU B 1 115 ? 18.203 2.184 4.551 1 47.12 115 GLU B O 1
ATOM 1971 N N . VAL B 1 116 ? 20.078 2.662 4.031 1 44.66 116 VAL B N 1
ATOM 1972 C CA . VAL B 1 116 ? 19.938 1.667 2.973 1 44.66 116 VAL B CA 1
ATOM 1973 C C . VAL B 1 116 ? 20.094 0.265 3.557 1 44.66 116 VAL B C 1
ATOM 1975 O O . VAL B 1 116 ? 21.047 -0.002 4.305 1 44.66 116 VAL B O 1
ATOM 1978 N N . LEU B 1 117 ? 19.094 -0.371 3.777 1 44.78 117 LEU B N 1
ATOM 1979 C CA . LEU B 1 117 ? 19.281 -1.748 4.223 1 44.78 117 LEU B CA 1
ATOM 1980 C C . LEU B 1 117 ? 20.453 -2.4 3.518 1 44.78 117 LEU B C 1
ATOM 1982 O O . LEU B 1 117 ? 20.719 -2.123 2.346 1 44.78 117 LEU B O 1
ATOM 1986 N N . PRO B 1 118 ? 21.312 -2.943 4.379 1 35.62 118 PRO B N 1
ATOM 1987 C CA . PRO B 1 118 ? 22.453 -3.676 3.809 1 35.62 118 PRO B CA 1
ATOM 1988 C C . PRO B 1 118 ? 22.047 -4.566 2.635 1 35.62 118 PRO B C 1
ATOM 1990 O O . PRO B 1 118 ? 20.969 -5.18 2.658 1 35.62 118 PRO B O 1
ATOM 1993 N N . GLU B 1 119 ? 22.469 -4.109 1.502 1 39.69 119 GLU B N 1
ATOM 1994 C CA . GLU B 1 119 ? 22.469 -5.027 0.366 1 39.69 119 GLU B CA 1
ATOM 1995 C C . GLU B 1 119 ? 22.828 -6.445 0.8 1 39.69 119 GLU B C 1
ATOM 1997 O O . GLU B 1 119 ? 23.906 -6.68 1.337 1 39.69 119 GLU B O 1
ATOM 2002 N N . VAL B 1 120 ? 21.953 -7.074 1.369 1 32.94 120 VAL B N 1
ATOM 2003 C CA . VAL B 1 120 ? 22.5 -8.422 1.475 1 32.94 120 VAL B CA 1
ATOM 2004 C C . VAL B 1 120 ? 23.141 -8.82 0.147 1 32.94 120 VAL B C 1
ATOM 2006 O O . VAL B 1 120 ? 22.453 -8.914 -0.875 1 32.94 120 VAL B O 1
ATOM 2009 N N . ILE B 1 121 ? 24.359 -8.352 -0.102 1 31.52 121 ILE B N 1
ATOM 2010 C CA . ILE B 1 121 ? 25.188 -8.867 -1.194 1 31.52 121 ILE B CA 1
ATOM 2011 C C . ILE B 1 121 ? 24.938 -10.367 -1.364 1 31.52 121 ILE B C 1
ATOM 2013 O O . ILE B 1 121 ? 25.203 -11.148 -0.449 1 31.52 121 ILE B O 1
ATOM 2017 N N . ALA B 1 122 ? 23.984 -10.75 -2.17 1 33.03 122 ALA B N 1
ATOM 2018 C CA . ALA B 1 122 ? 23.922 -12.148 -2.59 1 33.03 122 ALA B CA 1
ATOM 2019 C C . ALA B 1 122 ? 25.312 -12.711 -2.857 1 33.03 122 ALA B C 1
ATOM 2021 O O . ALA B 1 122 ? 26.25 -11.961 -3.139 1 33.03 122 ALA B O 1
ATOM 2022 N N . ALA B 1 123 ? 25.547 -13.984 -2.617 1 31.53 123 ALA B N 1
ATOM 2023 C CA . ALA B 1 123 ? 26.797 -14.703 -2.852 1 31.53 123 ALA B CA 1
ATOM 2024 C C . ALA B 1 123 ? 27.375 -14.367 -4.223 1 31.53 123 ALA B C 1
ATOM 2026 O O . ALA B 1 123 ? 26.625 -14.023 -5.148 1 31.53 123 ALA B O 1
ATOM 2027 N N . PRO B 1 124 ? 28.766 -14.227 -4.344 1 29.78 124 PRO B N 1
ATOM 2028 C CA . PRO B 1 124 ? 29.516 -13.93 -5.562 1 29.78 124 PRO B CA 1
ATOM 2029 C C . PRO B 1 124 ? 29.016 -14.703 -6.777 1 29.78 124 PRO B C 1
ATOM 2031 O O . PRO B 1 124 ? 28.734 -15.898 -6.684 1 29.78 124 PRO B O 1
ATOM 2034 N N . PRO B 1 125 ? 28.328 -14.047 -7.719 1 29.53 125 PRO B N 1
ATOM 2035 C CA . PRO B 1 125 ? 28 -14.797 -8.93 1 29.53 125 PRO B CA 1
ATOM 2036 C C . PRO B 1 125 ? 29.156 -15.664 -9.422 1 29.53 125 PRO B C 1
ATOM 2038 O O . PRO B 1 125 ? 30.328 -15.359 -9.156 1 29.53 125 PRO B O 1
ATOM 2041 N N . VAL B 1 126 ? 28.953 -16.906 -9.594 1 30.23 126 VAL B N 1
ATOM 2042 C CA . VAL B 1 126 ? 29.938 -17.75 -10.258 1 30.23 126 VAL B CA 1
ATOM 2043 C C . VAL B 1 126 ? 30.406 -17.078 -11.547 1 30.23 126 VAL B C 1
ATOM 2045 O O . VAL B 1 126 ? 29.641 -16.359 -12.188 1 30.23 126 VAL B O 1
ATOM 2048 N N . PRO B 1 127 ? 31.75 -17.047 -11.898 1 26.83 127 PRO B N 1
ATOM 2049 C CA . PRO B 1 127 ? 32.438 -16.391 -13.016 1 26.83 127 PRO B CA 1
ATOM 2050 C C . PRO B 1 127 ? 31.797 -16.703 -14.367 1 26.83 127 PRO B C 1
ATOM 2052 O O . PRO B 1 127 ? 31.781 -17.875 -14.789 1 26.83 127 PRO B O 1
ATOM 2055 N N . VAL B 1 128 ? 30.672 -16.188 -14.664 1 26.95 128 VAL B N 1
ATOM 2056 C CA . VAL B 1 128 ? 30.234 -16.516 -16.016 1 26.95 128 VAL B CA 1
ATOM 2057 C C . VAL B 1 128 ? 31.281 -16.062 -17.031 1 26.95 128 VAL B C 1
ATOM 2059 O O . VAL B 1 128 ? 31.984 -15.078 -16.797 1 26.95 128 VAL B O 1
ATOM 2062 N N . GLY B 1 129 ? 31.641 -16.922 -17.984 1 25.92 129 GLY B N 1
ATOM 2063 C CA . GLY B 1 129 ? 32.562 -16.797 -19.094 1 25.92 129 GLY B CA 1
ATOM 2064 C C . GLY B 1 129 ? 32.344 -15.539 -19.922 1 25.92 129 GLY B C 1
ATOM 2065 O O . GLY B 1 129 ? 31.297 -14.883 -19.781 1 25.92 129 GLY B O 1
ATOM 2066 N N . MET B 1 130 ? 33.312 -15.141 -20.766 1 24.39 130 MET B N 1
ATOM 2067 C CA . MET B 1 130 ? 33.781 -14.031 -21.562 1 24.39 130 MET B CA 1
ATOM 2068 C C . MET B 1 130 ? 32.812 -13.672 -22.672 1 24.39 130 MET B C 1
ATOM 2070 O O . MET B 1 130 ? 33.125 -12.922 -23.594 1 24.39 130 MET B O 1
ATOM 2074 N N . ASP B 1 131 ? 31.469 -13.789 -22.5 1 24.81 131 ASP B N 1
ATOM 2075 C CA . ASP B 1 131 ? 30.984 -13.672 -23.875 1 24.81 131 ASP B CA 1
ATOM 2076 C C . ASP B 1 131 ? 31.312 -12.305 -24.469 1 24.81 131 ASP B C 1
ATOM 2078 O O . ASP B 1 131 ? 31.438 -11.328 -23.734 1 24.81 131 ASP B O 1
ATOM 2082 N N . ASP B 1 132 ? 31.609 -12.211 -25.797 1 25.44 132 ASP B N 1
ATOM 2083 C CA . ASP B 1 132 ? 32 -11.266 -26.828 1 25.44 132 ASP B CA 1
ATOM 2084 C C . ASP B 1 132 ? 30.984 -10.141 -26.969 1 25.44 132 ASP B C 1
ATOM 2086 O O . ASP B 1 132 ? 29.781 -10.398 -27.078 1 25.44 132 ASP B O 1
ATOM 2090 N N . GLY B 1 133 ? 31.234 -8.984 -26.438 1 23.06 133 GLY B N 1
ATOM 2091 C CA . GLY B 1 133 ? 30.641 -7.672 -26.281 1 23.06 133 GLY B CA 1
ATOM 2092 C C . GLY B 1 133 ? 30.156 -7.082 -27.594 1 23.06 133 GLY B C 1
ATOM 2093 O O . GLY B 1 133 ? 30.812 -6.207 -28.172 1 23.06 133 GLY B O 1
ATOM 2094 N N . GLY B 1 134 ? 29.328 -7.938 -28.391 1 23.88 134 GLY B N 1
ATOM 2095 C CA . GLY B 1 134 ? 29.016 -7.207 -29.609 1 23.88 134 GLY B CA 1
ATOM 2096 C C . GLY B 1 134 ? 28.344 -5.871 -29.359 1 23.88 134 GLY B C 1
ATOM 2097 O O . GLY B 1 134 ? 27.703 -5.676 -28.312 1 23.88 134 GLY B O 1
ATOM 2098 N N . GLN B 1 135 ? 28.844 -4.805 -30 1 21.52 135 GLN B N 1
ATOM 2099 C CA . GLN B 1 135 ? 28.656 -3.355 -30.031 1 21.52 135 GLN B CA 1
ATOM 2100 C C . GLN B 1 135 ? 27.266 -2.988 -30.516 1 21.52 135 GLN B C 1
ATOM 2102 O O . GLN B 1 135 ? 26.969 -3.113 -31.703 1 21.52 135 GLN B O 1
ATOM 2107 N N . LYS B 1 136 ? 26.156 -3.564 -30.016 1 23.67 136 LYS B N 1
ATOM 2108 C CA . LYS B 1 136 ? 24.984 -3.139 -30.781 1 23.67 136 LYS B CA 1
ATOM 2109 C C . LYS B 1 136 ? 24.797 -1.629 -30.688 1 23.67 136 LYS B C 1
ATOM 2111 O O . LYS B 1 136 ? 25.109 -1.018 -29.656 1 23.67 136 LYS B O 1
ATOM 2116 N N . PHE B 1 137 ? 24.609 -0.952 -31.797 1 20.52 137 PHE B N 1
ATOM 2117 C CA . PHE B 1 137 ? 24.484 0.413 -32.281 1 20.52 137 PHE B CA 1
ATOM 2118 C C . PHE B 1 137 ? 23.172 1.03 -31.828 1 20.52 137 PHE B C 1
ATOM 2120 O O . PHE B 1 137 ? 22.172 0.326 -31.656 1 20.52 137 PHE B O 1
ATOM 2127 N N . PRO B 1 138 ? 23.281 2.221 -31.281 1 21.34 138 PRO B N 1
ATOM 2128 C CA . PRO B 1 138 ? 22.312 3.07 -30.578 1 21.34 138 PRO B CA 1
ATOM 2129 C C . PRO B 1 138 ? 21.156 3.496 -31.484 1 21.34 138 PRO B C 1
ATOM 2131 O O . PRO B 1 138 ? 21.375 4.023 -32.562 1 21.34 138 PRO B O 1
ATOM 2134 N N . ASP B 1 139 ? 20.172 2.596 -31.75 1 19.56 139 ASP B N 1
ATOM 2135 C CA . ASP B 1 139 ? 19.109 3.027 -32.656 1 19.56 139 ASP B CA 1
ATOM 2136 C C . ASP B 1 139 ? 18.484 4.336 -32.156 1 19.56 139 ASP B C 1
ATOM 2138 O O . ASP B 1 139 ? 18.234 4.512 -30.969 1 19.56 139 ASP B O 1
ATOM 2142 N N . VAL B 1 140 ? 18.562 5.391 -32.938 1 20.06 140 VAL B N 1
ATOM 2143 C CA . VAL B 1 140 ? 18.141 6.781 -32.969 1 20.06 140 VAL B CA 1
ATOM 2144 C C . VAL B 1 140 ? 16.609 6.844 -33.062 1 20.06 140 VAL B C 1
ATOM 2146 O O . VAL B 1 140 ? 16 6.273 -33.969 1 20.06 140 VAL B O 1
ATOM 2149 N N . PHE B 1 141 ? 15.922 6.652 -31.984 1 19.42 141 PHE B N 1
ATOM 2150 C CA . PHE B 1 141 ? 14.469 6.637 -32.125 1 19.42 141 PHE B CA 1
ATOM 2151 C C . PHE B 1 141 ? 13.93 8.039 -32.375 1 19.42 141 PHE B C 1
ATOM 2153 O O . PHE B 1 141 ? 14.336 9 -31.734 1 19.42 141 PHE B O 1
ATOM 2160 N N . PRO B 1 142 ? 13.359 8.289 -33.5 1 18.09 142 PRO B N 1
ATOM 2161 C CA . PRO B 1 142 ? 12.797 9.539 -34 1 18.09 142 PRO B CA 1
ATOM 2162 C C . PRO B 1 142 ? 11.578 10.008 -33.219 1 18.09 142 PRO B C 1
ATOM 2164 O O . PRO B 1 142 ? 10.875 9.188 -32.625 1 18.09 142 PRO B O 1
ATOM 2167 N N . ALA B 1 143 ? 11.641 11.203 -32.625 1 19.14 143 ALA B N 1
ATOM 2168 C CA . ALA B 1 143 ? 10.703 12.008 -31.828 1 19.14 143 ALA B CA 1
ATOM 2169 C C . ALA B 1 143 ? 9.508 12.438 -32.688 1 19.14 143 ALA B C 1
ATOM 2171 O O . ALA B 1 143 ? 9.68 13.031 -33.75 1 19.14 143 ALA B O 1
ATOM 2172 N N . SER B 1 144 ? 8.609 11.562 -33 1 18.39 144 SER B N 1
ATOM 2173 C CA . SER B 1 144 ? 7.527 11.992 -33.844 1 18.39 144 SER B CA 1
ATOM 2174 C C . SER B 1 144 ? 6.664 13.05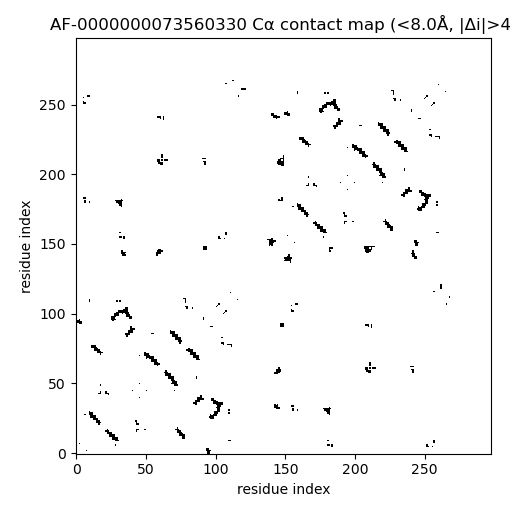5 -33.188 1 18.39 144 SER B C 1
ATOM 2176 O O . SER B 1 144 ? 6.207 12.867 -32.062 1 18.39 144 SER B O 1
ATOM 2178 N N . VAL B 1 145 ? 7.059 14.328 -33.25 1 20.3 145 VAL B N 1
ATOM 2179 C CA . VAL B 1 145 ? 6.219 15.477 -32.906 1 20.3 145 VAL B CA 1
ATOM 2180 C C . VAL B 1 145 ? 5.004 15.523 -33.844 1 20.3 145 VAL B C 1
ATOM 2182 O O . VAL B 1 145 ? 5.148 15.508 -35.062 1 20.3 145 VAL B O 1
ATOM 2185 N N . VAL B 1 146 ? 3.982 14.797 -33.531 1 18.55 146 VAL B N 1
ATOM 2186 C CA . VAL B 1 146 ? 2.791 14.93 -34.375 1 18.55 146 VAL B CA 1
ATOM 2187 C C . VAL B 1 146 ? 2.205 16.328 -34.219 1 18.55 146 VAL B C 1
ATOM 2189 O O . VAL B 1 146 ? 1.867 16.75 -33.125 1 18.55 146 VAL B O 1
ATOM 2192 N N . THR B 1 147 ? 2.855 17.312 -34.875 1 18.27 147 THR B N 1
ATOM 2193 C CA . THR B 1 147 ? 2.232 18.625 -35.031 1 18.27 147 THR B CA 1
ATOM 2194 C C . THR B 1 147 ? 0.983 18.531 -35.906 1 18.27 147 THR B C 1
ATOM 2196 O O . THR B 1 147 ? 1.039 18.016 -37.031 1 18.27 147 THR B O 1
ATOM 2199 N N . ARG B 1 148 ? -0.244 18.328 -35.312 1 18.08 148 ARG B N 1
ATOM 2200 C CA . ARG B 1 148 ? -1.441 18.703 -36.062 1 18.08 148 ARG B CA 1
ATOM 2201 C C . ARG B 1 148 ? -1.385 20.156 -36.5 1 18.08 148 ARG B C 1
ATOM 2203 O O . ARG B 1 148 ? -1.053 21.031 -35.688 1 18.08 148 ARG B O 1
ATOM 2210 N N . GLU B 1 149 ? -0.905 20.391 -37.625 1 20.92 149 GLU B N 1
ATOM 2211 C CA . GLU B 1 149 ? -1.385 21.531 -38.406 1 20.92 149 GLU B CA 1
ATOM 2212 C C . GLU B 1 149 ? -2.895 21.453 -38.625 1 20.92 149 GLU B C 1
ATOM 2214 O O . GLU B 1 149 ? -3.457 20.359 -38.719 1 20.92 149 GLU B O 1
#

Organism: Merluccius polli (NCBI:txid89951)

Radius of gyration: 21.19 Å; Cα contacts (8 Å, |Δi|>4): 656; chains: 2; bounding box: 49×55×63 Å

Foldseek 3Di:
DAFPPVQVVQWDKWKKFAPVGDIAIFIEGEDALFQFKEFEPVRYVDDPVFWPVDWDWEAAPVRDTDIFTKGWIFIGTLQDGGIDIHTYDNDFQTPRGGIYHYCNGRPPDRDRVPPPPPPPPDDDDDDDDDDDDDDDPDDPDHGHDHGND/DAFPPVQVVQWDKWKKFAPVGDIAIFIEGEDAPDQFKEFEPPRYVDDPVFWPVDWDWDADPVRDTDIFTKGWIFIGTLQDGGIDIHTYDNDDPTPRGGIYHYCNGRPPDRDRVPCPPPPPPDDDPDPDDDPDPPPPDDPPDDPPPPPPD